Protein AF-A0A8J1JVB0-F1 (afdb_monomer_lite)

InterPro domains:
  IPR011009 Protein kinase-like domain superfamily [SSF56112] (19-75)
  IPR050629 STE20/SPS1-related Proline-Alanine-rich Kinase [PTHR48012] (33-121)

Foldseek 3Di:
DVVVVVVVVVVVVVVVVLVVVVVVVVPDPPDDDPQVVVLVCLCPPPDPVSRDDPVVSCVRCVNVVDDPPVVVVVVVVVVVVCVVCVVVVVVVVVVVVVVVVVVVVVVVVVVVVVVVVVVVVVVVVVCVVVVVVVPVVVVVVVVVVVVVVVVPDDVVVVVVVVVVVVCVVPVDPVNVVVVVVVVVVPPDD

pLDDT: mean 79.35, std 18.08, range [38.81, 98.56]

Radius of gyration: 58.76 Å; chains: 1; bounding box: 96×46×143 Å

Organism: Xenopus tropicalis (NCBI:txid8364)

Structure (mmCIF, N/CA/C/O backbone):
data_AF-A0A8J1JVB0-F1
#
_entry.id   AF-A0A8J1JVB0-F1
#
loop_
_atom_site.group_PDB
_atom_site.id
_atom_site.type_symbol
_atom_site.label_atom_id
_atom_site.label_alt_id
_atom_site.label_comp_id
_atom_site.label_asym_id
_atom_site.label_entity_id
_atom_site.label_seq_id
_atom_site.pdbx_PDB_ins_code
_atom_site.Cartn_x
_atom_site.Cartn_y
_atom_site.Cartn_z
_atom_site.occupancy
_atom_site.B_iso_or_equiv
_atom_site.auth_seq_id
_atom_site.auth_comp_id
_atom_site.auth_asym_id
_atom_site.auth_atom_id
_atom_site.pdbx_PDB_model_num
ATOM 1 N N . MET A 1 1 ? -46.582 29.399 31.571 1.00 47.25 1 MET A N 1
ATOM 2 C CA . MET A 1 1 ? -47.083 28.264 30.759 1.00 47.25 1 MET A CA 1
ATOM 3 C C . MET A 1 1 ? -46.072 27.687 29.760 1.00 47.25 1 MET A C 1
ATOM 5 O O . MET A 1 1 ? -46.219 26.527 29.420 1.00 47.25 1 MET A O 1
ATOM 9 N N . LEU A 1 2 ? -45.022 28.405 29.332 1.00 41.75 2 LEU A N 1
ATOM 10 C CA . LEU A 1 2 ? -44.060 27.892 28.333 1.00 41.75 2 LEU A CA 1
ATOM 11 C C . LEU A 1 2 ? -43.030 26.867 28.864 1.00 41.75 2 LEU A C 1
ATOM 13 O O . LEU A 1 2 ? -42.618 25.983 28.121 1.00 41.75 2 LEU A O 1
ATOM 17 N N . ILE A 1 3 ? -42.655 26.920 30.149 1.00 43.50 3 ILE A N 1
ATOM 18 C CA . ILE A 1 3 ? -41.649 26.004 30.734 1.00 43.50 3 ILE A CA 1
ATOM 19 C C . ILE A 1 3 ? -42.205 24.574 30.890 1.00 43.50 3 ILE A C 1
ATOM 21 O O . ILE A 1 3 ? -41.522 23.601 30.580 1.00 43.50 3 ILE A O 1
ATOM 25 N N . LEU A 1 4 ? -43.481 24.439 31.268 1.00 38.81 4 LEU A N 1
ATOM 26 C CA . LEU A 1 4 ? -44.167 23.142 31.373 1.00 38.81 4 LEU A CA 1
ATOM 27 C C . LEU A 1 4 ? -44.333 22.454 30.007 1.00 38.81 4 LEU A C 1
ATOM 29 O O . LEU A 1 4 ? -44.277 21.231 29.928 1.00 38.81 4 LEU A O 1
ATOM 33 N N . GLN A 1 5 ? -44.460 23.220 28.921 1.00 44.94 5 GLN A N 1
ATOM 34 C CA . GLN A 1 5 ? -44.644 22.680 27.571 1.00 44.94 5 GLN A CA 1
ATOM 35 C C . GLN A 1 5 ? -43.335 22.105 26.990 1.00 44.94 5 GLN A C 1
ATOM 37 O O . GLN A 1 5 ? -43.349 21.067 26.324 1.00 44.94 5 GLN A O 1
ATOM 42 N N . LEU A 1 6 ? -42.182 22.706 27.317 1.00 44.88 6 LEU A N 1
ATOM 43 C CA . LEU A 1 6 ? -40.863 22.157 26.971 1.00 44.88 6 LEU A CA 1
ATOM 44 C C . LEU A 1 6 ? -40.536 20.876 27.755 1.00 44.88 6 LEU A C 1
ATOM 46 O O . LEU A 1 6 ? -39.996 19.939 27.167 1.00 44.88 6 LEU A O 1
ATOM 50 N N . CYS A 1 7 ? -40.919 20.782 29.034 1.00 40.31 7 CYS A N 1
ATOM 51 C CA . CYS A 1 7 ? -40.738 19.557 29.822 1.00 40.31 7 CYS A CA 1
ATOM 52 C C . CYS A 1 7 ? -41.521 18.367 29.246 1.00 40.31 7 CYS A C 1
ATOM 54 O O . CYS A 1 7 ? -40.960 17.281 29.130 1.00 40.31 7 CYS A O 1
ATOM 56 N N . VAL A 1 8 ? -42.771 18.563 28.810 1.00 45.75 8 VAL A N 1
ATOM 57 C CA . VAL A 1 8 ? -43.587 17.486 28.208 1.00 45.75 8 VAL A CA 1
ATOM 58 C C . VAL A 1 8 ? -43.012 17.031 26.861 1.00 45.75 8 VAL A C 1
ATOM 60 O O . VAL A 1 8 ? -42.991 15.837 26.562 1.00 45.75 8 VAL A O 1
ATOM 63 N N . SER A 1 9 ? -42.455 17.960 26.080 1.00 50.12 9 SER A N 1
ATOM 64 C CA . SER A 1 9 ? -41.823 17.666 24.786 1.00 50.12 9 SER A CA 1
ATOM 65 C C . SER A 1 9 ? -40.525 16.864 24.950 1.00 50.12 9 SER A C 1
ATOM 67 O O . SER A 1 9 ? -40.282 15.894 24.232 1.00 50.12 9 SER A O 1
ATOM 69 N N . HIS A 1 10 ? -39.699 17.234 25.934 1.00 47.72 10 HIS A N 1
ATOM 70 C CA .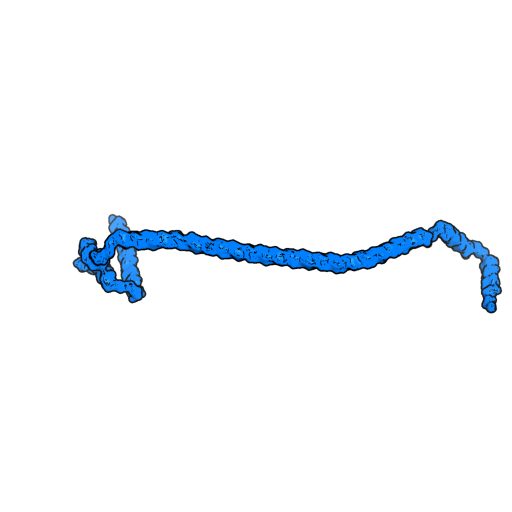 HIS A 1 10 ? -38.430 16.560 26.205 1.00 47.72 10 HIS A CA 1
ATOM 71 C C . HIS A 1 10 ? -38.637 15.190 26.878 1.00 47.72 10 HIS A C 1
ATOM 73 O O . HIS A 1 10 ? -37.946 14.234 26.521 1.00 47.72 10 HIS A O 1
ATOM 79 N N . LEU A 1 11 ? -39.635 15.055 27.769 1.00 50.50 11 LEU A N 1
ATOM 80 C CA . LEU A 1 11 ? -40.065 13.755 28.304 1.00 50.50 11 LEU A CA 1
ATOM 81 C C . LEU A 1 11 ? -40.633 12.842 27.206 1.00 50.50 11 LEU A C 1
ATOM 83 O O . LEU A 1 11 ? -40.337 11.649 27.205 1.00 50.50 11 LEU A O 1
ATOM 87 N N . GLY A 1 12 ? -41.393 13.383 26.248 1.00 51.97 12 GLY A N 1
ATOM 88 C CA . GLY A 1 12 ? -41.948 12.618 25.127 1.00 51.97 12 GLY A CA 1
ATOM 89 C C . GLY A 1 12 ? -40.876 12.040 24.196 1.00 51.97 12 GLY A C 1
ATOM 90 O O . GLY A 1 12 ? -40.941 10.870 23.825 1.00 51.97 12 GLY A O 1
ATOM 91 N N . ILE A 1 13 ? -39.831 12.810 23.874 1.00 53.31 13 ILE A N 1
ATOM 92 C CA . ILE A 1 13 ? -38.711 12.342 23.033 1.00 53.31 13 ILE A CA 1
ATOM 93 C C . ILE A 1 13 ? -37.856 11.294 23.766 1.00 53.31 13 ILE A C 1
ATOM 95 O O . ILE A 1 13 ? -37.411 10.319 23.153 1.00 53.31 13 ILE A O 1
ATOM 99 N N . LEU A 1 14 ? -37.648 11.457 25.078 1.00 51.88 14 LEU A N 1
ATOM 100 C CA . LEU A 1 14 ? -36.989 10.456 25.927 1.00 51.88 14 LEU A CA 1
ATOM 101 C C . LEU A 1 14 ? -37.806 9.158 26.011 1.00 51.88 14 LEU A C 1
ATOM 103 O O . LEU A 1 14 ? -37.234 8.076 25.886 1.00 51.88 14 LEU A O 1
ATOM 107 N N . ALA A 1 15 ? -39.133 9.253 26.129 1.00 53.94 15 ALA A N 1
ATOM 108 C CA . ALA A 1 15 ? -40.025 8.097 26.137 1.00 53.94 15 ALA A CA 1
ATOM 109 C C . ALA A 1 15 ? -40.019 7.350 24.792 1.00 53.94 15 ALA A C 1
ATOM 111 O O . ALA A 1 15 ? -39.915 6.126 24.772 1.00 53.94 15 ALA A O 1
ATOM 112 N N . ILE A 1 16 ? -40.037 8.062 23.659 1.00 52.00 16 ILE A N 1
ATOM 113 C CA . ILE A 1 16 ? -39.975 7.446 22.321 1.00 52.00 16 ILE A CA 1
ATOM 114 C C . ILE A 1 16 ? -38.614 6.772 22.084 1.00 52.00 16 ILE A C 1
ATOM 116 O O . ILE A 1 16 ? -38.568 5.657 21.565 1.00 52.00 16 ILE A O 1
ATOM 120 N N . LYS A 1 17 ? -37.501 7.386 22.516 1.00 53.41 17 LYS A N 1
ATOM 121 C CA . LYS A 1 17 ? -36.171 6.747 22.475 1.00 53.41 17 LYS A CA 1
ATOM 122 C C . LYS A 1 17 ? -36.093 5.509 23.371 1.00 53.41 17 LYS A C 1
ATOM 124 O O . LYS A 1 17 ? -35.505 4.518 22.950 1.00 53.41 17 LYS A O 1
ATOM 129 N N . ALA A 1 18 ? -36.708 5.532 24.554 1.00 55.50 18 ALA A N 1
ATOM 130 C CA . ALA A 1 18 ? -36.761 4.381 25.457 1.00 55.50 18 ALA A CA 1
ATOM 131 C C . ALA A 1 18 ? -37.605 3.225 24.886 1.00 55.50 18 ALA A C 1
ATOM 133 O O . ALA A 1 18 ? -37.193 2.071 24.965 1.00 55.50 18 ALA A O 1
ATOM 134 N N . ILE A 1 19 ? -38.736 3.523 24.237 1.00 56.12 19 ILE A N 1
ATOM 135 C CA . ILE A 1 19 ? -39.587 2.520 23.572 1.00 56.12 19 ILE A CA 1
ATOM 136 C C . ILE A 1 19 ? -38.859 1.888 22.376 1.00 56.12 19 ILE A C 1
ATOM 138 O O . ILE A 1 19 ? -38.912 0.672 22.195 1.00 56.12 19 ILE A O 1
ATOM 142 N N . ASN A 1 20 ? -38.138 2.689 21.585 1.00 53.31 20 ASN A N 1
ATOM 143 C CA . ASN A 1 20 ? -37.371 2.198 20.436 1.00 53.31 20 ASN A CA 1
ATOM 144 C C . ASN A 1 20 ? -36.145 1.374 20.883 1.00 53.31 20 ASN A C 1
ATOM 146 O O . ASN A 1 20 ? -35.846 0.334 20.301 1.00 53.31 20 ASN A O 1
ATOM 150 N N . LEU A 1 21 ? -35.489 1.775 21.979 1.00 59.09 21 LEU A N 1
ATOM 151 C CA . LEU A 1 21 ? -34.407 1.018 22.613 1.00 59.09 21 LEU A CA 1
ATOM 152 C C . LEU A 1 21 ? -34.904 -0.307 23.209 1.00 59.09 21 LEU A C 1
ATOM 154 O O . LEU A 1 21 ? -34.226 -1.317 23.068 1.00 59.09 21 LEU A O 1
ATOM 158 N N . PHE A 1 22 ? -36.095 -0.333 23.815 1.00 59.44 22 PHE A N 1
ATOM 159 C CA . PHE A 1 22 ? -36.735 -1.559 24.302 1.00 59.44 22 PHE A CA 1
ATOM 160 C C . PHE A 1 22 ? -37.072 -2.526 23.159 1.00 59.44 22 PHE A C 1
ATOM 162 O O . PHE A 1 22 ? -36.827 -3.725 23.274 1.00 59.44 22 PHE A O 1
ATOM 169 N N . PHE A 1 23 ? -37.571 -2.014 22.028 1.00 55.22 23 PHE A N 1
ATOM 170 C CA . PHE A 1 23 ? -37.815 -2.823 20.830 1.00 55.22 23 PHE A CA 1
ATOM 171 C C . PHE A 1 23 ? -36.511 -3.362 20.222 1.00 55.22 23 PHE A C 1
ATOM 173 O O . PHE A 1 23 ? -36.422 -4.552 19.937 1.00 55.22 23 PHE A O 1
ATOM 180 N N . LEU A 1 24 ? -35.461 -2.542 20.117 1.00 56.66 24 LEU A N 1
ATOM 181 C CA . LEU A 1 24 ? -34.121 -2.976 19.690 1.00 56.66 24 LEU A CA 1
ATOM 182 C C . LEU A 1 24 ? -33.506 -4.008 20.648 1.00 56.66 24 LEU A C 1
ATOM 184 O O . LEU A 1 24 ? -32.920 -4.996 20.206 1.00 56.66 24 LEU A O 1
ATOM 188 N N . LEU A 1 25 ? -33.703 -3.833 21.956 1.00 58.22 25 LEU A N 1
ATOM 189 C CA . LEU A 1 25 ? -33.354 -4.813 22.980 1.00 58.22 25 LEU A CA 1
ATOM 190 C C . LEU A 1 25 ? -34.243 -6.063 22.914 1.00 58.22 25 LEU A C 1
ATOM 192 O O . LEU A 1 25 ? -33.862 -7.070 23.482 1.00 58.22 25 LEU A O 1
ATOM 196 N N . LYS A 1 26 ? -35.374 -6.114 22.222 1.00 58.22 26 LYS A N 1
ATOM 197 C CA . LYS A 1 26 ? -36.079 -7.391 21.996 1.00 58.22 26 LYS A CA 1
ATOM 198 C C . LYS A 1 26 ? -35.600 -8.116 20.736 1.00 58.22 26 LYS A C 1
ATOM 200 O O . LYS A 1 26 ? -35.675 -9.338 20.674 1.00 58.22 26 LYS A O 1
ATOM 205 N N . SER A 1 27 ? -35.024 -7.385 19.784 1.00 55.91 27 SER A N 1
ATOM 206 C CA . SER A 1 27 ? -34.653 -7.889 18.453 1.00 55.91 27 SER A CA 1
ATOM 207 C C . SER A 1 27 ? -33.270 -8.549 18.337 1.00 55.91 27 SER A C 1
ATOM 209 O O . SER A 1 27 ? -32.953 -9.064 17.271 1.00 55.91 27 SER A O 1
ATOM 211 N N . PHE A 1 28 ? -32.438 -8.557 19.388 1.00 51.22 28 PHE A N 1
ATOM 212 C CA . PHE A 1 28 ? -31.144 -9.269 19.411 1.00 51.22 28 PHE A CA 1
ATOM 213 C C . PHE A 1 28 ? -31.229 -10.526 20.301 1.00 51.22 28 PHE A C 1
ATOM 215 O O . PHE A 1 28 ? -31.051 -10.390 21.516 1.00 51.22 28 PHE A O 1
ATOM 222 N N . PRO A 1 29 ? -31.501 -11.730 19.757 1.00 53.22 29 PRO A N 1
ATOM 223 C CA . PRO A 1 29 ? -31.853 -12.897 20.565 1.00 53.22 29 PRO A CA 1
ATOM 224 C C . PRO A 1 29 ? -30.677 -13.838 20.860 1.00 53.22 29 PRO A C 1
ATOM 226 O O . PRO A 1 29 ? -30.856 -14.832 21.555 1.00 53.22 29 PRO A O 1
ATOM 229 N N . PHE A 1 30 ? -29.468 -13.561 20.374 1.00 48.44 30 PHE A N 1
ATOM 230 C CA . PHE A 1 30 ? -28.322 -14.424 20.645 1.00 48.44 30 PHE A CA 1
ATOM 231 C C . PHE A 1 30 ? -27.538 -13.853 21.836 1.00 48.44 30 PHE A C 1
ATOM 233 O O . PHE A 1 30 ? -27.027 -12.744 21.733 1.00 48.44 30 PHE A O 1
ATOM 240 N N . SER A 1 31 ? -27.506 -14.598 22.950 1.00 57.06 31 SER A N 1
ATOM 241 C CA . SER A 1 31 ? -26.679 -14.416 24.166 1.00 57.06 31 SER A CA 1
ATOM 242 C C . SER A 1 31 ? -27.016 -13.299 25.175 1.00 57.06 31 SER A C 1
ATOM 244 O O . SER A 1 31 ? -26.143 -12.526 25.568 1.00 57.06 31 SER A O 1
ATOM 246 N N . ARG A 1 32 ? -28.242 -13.258 25.721 1.00 64.94 32 ARG A N 1
ATOM 247 C CA . ARG A 1 32 ? -28.511 -12.507 26.970 1.00 64.94 32 ARG A CA 1
ATOM 248 C C . ARG A 1 32 ? -28.885 -13.417 28.128 1.00 64.94 32 ARG A C 1
ATOM 250 O O . ARG A 1 32 ? -29.638 -14.366 27.943 1.00 64.94 32 ARG A O 1
ATOM 257 N N . SER A 1 33 ? -28.338 -13.127 29.312 1.00 80.94 33 SER A N 1
ATOM 258 C CA . SER A 1 33 ? -28.668 -13.872 30.525 1.00 80.94 33 SER A CA 1
ATOM 259 C C . SER A 1 33 ? -30.111 -13.589 30.939 1.00 80.94 33 SER A C 1
ATOM 261 O O . SER A 1 33 ? -30.596 -12.460 30.825 1.00 80.94 33 SER A O 1
ATOM 263 N N . GLN A 1 34 ? -30.790 -14.610 31.459 1.00 84.56 34 GLN A N 1
ATOM 264 C CA . GLN A 1 34 ? -32.164 -14.476 31.945 1.00 84.56 34 GLN A CA 1
ATOM 265 C C . GLN A 1 34 ? -32.273 -13.426 33.069 1.00 84.56 34 GLN A C 1
ATOM 267 O O . GLN A 1 34 ? -33.250 -12.686 33.125 1.00 84.56 34 GLN A O 1
ATOM 272 N N . THR A 1 35 ? -31.233 -13.302 33.902 1.00 89.31 35 THR A N 1
ATOM 273 C CA . THR A 1 35 ? -31.129 -12.301 34.978 1.00 89.31 35 THR A CA 1
ATOM 274 C C . THR A 1 35 ? -31.040 -10.868 34.457 1.00 89.31 35 THR A C 1
ATOM 276 O O . THR A 1 35 ? -31.585 -9.951 35.063 1.00 89.31 35 THR A O 1
ATOM 279 N N . PHE A 1 36 ? -30.385 -10.641 33.318 1.00 89.31 36 PHE A N 1
ATOM 280 C CA . PHE A 1 36 ? -30.333 -9.313 32.713 1.00 89.31 36 PHE A CA 1
ATOM 281 C C . PHE A 1 36 ? -31.681 -8.918 32.107 1.00 89.31 36 PHE A C 1
ATOM 283 O O . PHE A 1 36 ? -32.094 -7.765 32.201 1.00 89.31 36 PHE A O 1
ATOM 290 N N . VAL A 1 37 ? -32.388 -9.876 31.503 1.00 88.44 37 VAL A N 1
ATOM 291 C CA . VAL A 1 37 ? -33.724 -9.629 30.949 1.00 88.44 37 VAL A CA 1
ATOM 292 C C . VAL A 1 37 ? -34.714 -9.291 32.062 1.00 88.44 37 VAL A C 1
ATOM 294 O O . VAL A 1 37 ? -35.401 -8.281 31.939 1.00 88.44 37 VAL A O 1
ATOM 297 N N . SER A 1 38 ? -34.725 -10.044 33.169 1.00 90.62 38 SER A N 1
ATOM 298 C CA . SER A 1 38 ? -35.606 -9.739 34.307 1.00 90.62 38 SER A CA 1
ATOM 299 C C . SER A 1 38 ? -35.302 -8.369 34.920 1.00 90.62 38 SER A C 1
ATOM 301 O O . SER A 1 38 ? -36.218 -7.620 35.242 1.00 90.62 38 SER A O 1
ATOM 303 N N . PHE A 1 39 ? -34.021 -7.988 34.990 1.00 92.00 39 PHE A N 1
ATOM 304 C CA . PHE A 1 39 ? -33.622 -6.654 35.438 1.00 92.00 39 PHE A CA 1
ATOM 305 C C . PHE A 1 39 ? -34.193 -5.550 34.537 1.00 92.00 39 PHE A C 1
ATOM 307 O O . PHE A 1 39 ? -34.724 -4.553 35.029 1.00 92.00 39 PHE A O 1
ATOM 314 N N . LEU A 1 40 ? -34.111 -5.729 33.213 1.00 89.69 40 LEU A N 1
ATOM 315 C CA . LEU A 1 40 ? -34.660 -4.775 32.250 1.00 89.69 40 LEU A CA 1
ATOM 316 C C . LEU A 1 40 ? -36.188 -4.696 32.317 1.00 89.69 40 LEU A C 1
ATOM 318 O O . LEU A 1 40 ? -36.727 -3.605 32.153 1.00 89.69 40 LEU A O 1
ATOM 322 N N . GLU A 1 41 ? -36.880 -5.810 32.558 1.00 89.19 41 GLU A N 1
ATOM 323 C CA . GLU A 1 41 ? -38.336 -5.831 32.744 1.00 89.19 41 GLU A CA 1
ATOM 324 C C . GLU A 1 41 ? -38.749 -5.020 33.979 1.00 89.19 41 GLU A C 1
ATOM 326 O O . GLU A 1 41 ? -39.628 -4.167 33.866 1.00 89.19 41 GLU A O 1
ATOM 331 N N . SER A 1 42 ? -38.041 -5.171 35.104 1.00 88.94 42 SER A N 1
ATOM 332 C CA . SER A 1 42 ? -38.269 -4.356 36.307 1.00 88.94 42 SER A CA 1
ATOM 333 C C . SER A 1 42 ? -37.950 -2.869 36.094 1.00 88.94 42 SER A C 1
ATOM 335 O O . SER A 1 42 ? -38.673 -2.001 36.588 1.00 88.94 42 SER A O 1
ATOM 337 N N . CYS A 1 43 ? -36.894 -2.548 35.333 1.00 88.06 43 CYS A N 1
ATOM 338 C CA . CYS A 1 43 ? -36.517 -1.165 35.006 1.00 88.06 43 CYS A CA 1
ATOM 339 C C . CYS A 1 43 ? -37.513 -0.475 34.062 1.00 88.06 43 CYS A C 1
ATOM 341 O O . CYS A 1 43 ? -37.749 0.730 34.169 1.00 88.06 43 CYS A O 1
ATOM 343 N N . LEU A 1 44 ? -38.041 -1.218 33.086 1.00 88.62 44 LEU A N 1
ATOM 344 C CA . LEU A 1 44 ? -38.813 -0.692 31.956 1.00 88.62 44 LEU A CA 1
ATOM 345 C C . LEU A 1 44 ? -40.314 -1.001 32.064 1.00 88.62 44 LEU A C 1
ATOM 347 O O . LEU A 1 44 ? -41.034 -0.889 31.068 1.00 88.62 44 LEU A O 1
ATOM 351 N N . GLU A 1 45 ? -40.795 -1.337 33.266 1.00 88.50 45 GLU A N 1
ATOM 352 C CA . GLU A 1 45 ? -42.220 -1.504 33.554 1.00 88.50 45 GLU A CA 1
ATOM 353 C C . GLU A 1 45 ? -42.985 -0.216 33.209 1.00 88.50 45 GLU A C 1
ATOM 355 O O . GLU A 1 45 ? -42.577 0.909 33.540 1.00 88.50 45 GLU A O 1
ATOM 360 N N . LYS A 1 46 ? -44.079 -0.380 32.462 1.00 84.50 46 LYS A N 1
ATOM 361 C CA . LYS A 1 46 ? -44.832 0.737 31.877 1.00 84.50 46 LYS A CA 1
ATOM 362 C C . LYS A 1 46 ? -45.716 1.414 32.909 1.00 84.50 46 LYS A C 1
ATOM 364 O O . LYS A 1 46 ? -45.886 2.629 32.842 1.00 84.50 46 LYS A O 1
ATOM 369 N N . ASP A 1 47 ? -46.261 0.629 33.830 1.00 85.19 47 ASP A N 1
ATOM 370 C CA . ASP A 1 47 ? -47.071 1.121 34.935 1.00 85.19 47 ASP A CA 1
ATOM 371 C C . ASP A 1 47 ? -46.162 1.734 36.021 1.00 85.19 47 ASP A C 1
ATOM 373 O O . ASP A 1 47 ? -45.361 1.011 36.622 1.00 85.19 47 ASP A O 1
ATOM 377 N N . PRO A 1 48 ? -46.255 3.051 36.297 1.00 83.25 48 PRO A N 1
ATOM 378 C CA . PRO A 1 48 ? -45.424 3.714 37.300 1.00 83.25 48 PRO A CA 1
ATOM 379 C C . PRO A 1 48 ? -45.572 3.130 38.704 1.00 83.25 48 PRO A C 1
ATOM 381 O O . PRO A 1 48 ? -44.611 3.156 39.464 1.00 83.25 48 PRO A O 1
ATOM 384 N N . SER A 1 49 ? -46.749 2.600 39.048 1.00 89.31 49 SER A N 1
ATOM 385 C CA . SER A 1 49 ? -47.009 2.013 40.366 1.00 89.31 49 SER A CA 1
ATOM 386 C C . SER A 1 49 ? -46.405 0.619 40.527 1.00 89.31 49 SER A C 1
ATOM 388 O O . SER A 1 49 ? -46.279 0.138 41.649 1.00 89.31 49 SER A O 1
ATOM 390 N N . ARG A 1 50 ? -46.040 -0.039 39.420 1.00 86.31 50 ARG A N 1
ATOM 391 C CA . ARG A 1 50 ? -45.432 -1.381 39.403 1.00 86.31 50 ARG A CA 1
ATOM 392 C C . ARG A 1 50 ? -43.940 -1.350 39.070 1.00 86.31 50 ARG A C 1
ATOM 394 O O . ARG A 1 50 ? -43.267 -2.371 39.183 1.00 86.31 50 ARG A O 1
ATOM 401 N N . ARG A 1 51 ? -43.423 -0.192 38.652 1.00 91.12 51 ARG A N 1
ATOM 402 C CA . ARG A 1 51 ? -42.007 0.017 38.361 1.00 91.12 51 ARG A CA 1
ATOM 403 C C . ARG A 1 51 ? -41.198 0.042 39.651 1.00 91.12 51 ARG A C 1
ATOM 405 O O . ARG A 1 51 ? -41.553 0.737 40.596 1.00 91.12 51 ARG A O 1
ATOM 412 N N . TRP A 1 52 ? -40.079 -0.669 39.642 1.00 93.00 52 TRP A N 1
ATOM 413 C CA . TRP A 1 52 ? -39.171 -0.708 40.781 1.00 93.00 52 TRP A CA 1
ATOM 414 C C . TRP A 1 52 ? -38.460 0.635 40.987 1.00 93.00 52 TRP A C 1
ATOM 416 O O . TRP A 1 52 ? -38.097 1.330 40.032 1.00 93.00 52 TRP A O 1
ATOM 426 N N . SER A 1 53 ? -38.235 0.979 42.251 1.00 93.38 53 SER A N 1
ATOM 427 C CA . SER A 1 53 ? -37.405 2.104 42.677 1.00 93.38 53 SER A CA 1
ATOM 428 C C . SER A 1 53 ? -35.909 1.816 42.492 1.00 93.38 53 SER A C 1
ATOM 430 O O . SER A 1 53 ? -35.491 0.675 42.303 1.00 93.38 53 SER A O 1
ATOM 432 N N . ALA A 1 54 ? -35.072 2.857 42.563 1.00 91.88 54 ALA A N 1
ATOM 433 C CA . ALA A 1 54 ? -33.620 2.699 42.458 1.00 91.88 54 ALA A CA 1
ATOM 434 C C . ALA A 1 54 ? -33.054 1.774 43.554 1.00 91.88 54 ALA A C 1
ATOM 436 O O . ALA A 1 54 ? -32.206 0.937 43.258 1.00 91.88 54 ALA A O 1
ATOM 437 N N . GLU A 1 55 ? -33.567 1.879 44.782 1.00 93.62 55 GLU A N 1
ATOM 438 C CA . GLU A 1 55 ? -33.159 1.038 45.913 1.00 93.62 55 GLU A CA 1
ATOM 439 C C . GLU A 1 55 ? -33.500 -0.442 45.675 1.00 93.62 55 GLU A C 1
ATOM 441 O O . GLU A 1 55 ? -32.671 -1.318 45.910 1.00 93.62 55 GLU A O 1
ATOM 446 N N . GLU A 1 56 ? -34.696 -0.726 45.147 1.00 93.06 56 GLU A N 1
ATOM 447 C CA . GLU A 1 56 ? -35.128 -2.088 44.801 1.00 93.06 56 GLU A CA 1
ATOM 448 C C . GLU A 1 56 ? -34.325 -2.650 43.619 1.00 93.06 56 GLU A C 1
ATOM 450 O O . GLU A 1 56 ? -33.928 -3.815 43.624 1.00 93.06 56 GLU A O 1
ATOM 455 N N . LEU A 1 57 ? -34.018 -1.825 42.613 1.00 93.19 57 LEU A N 1
ATOM 456 C CA . LEU A 1 57 ? -33.211 -2.231 41.459 1.00 93.19 57 LEU A CA 1
ATOM 457 C C . LEU A 1 57 ? -31.773 -2.594 41.843 1.00 93.19 57 LEU A C 1
ATOM 459 O O . LEU A 1 57 ? -31.207 -3.517 41.256 1.00 93.19 57 LEU A O 1
ATOM 463 N N . LEU A 1 58 ? -31.189 -1.916 42.834 1.00 91.56 58 LEU A N 1
ATOM 464 C CA . LEU A 1 58 ? -29.861 -2.256 43.357 1.00 91.56 58 LEU A CA 1
ATOM 465 C C . LEU A 1 58 ? -29.831 -3.632 44.039 1.00 91.56 58 LEU A C 1
ATOM 467 O O . LEU A 1 58 ? -28.784 -4.274 44.057 1.00 91.56 58 LEU A O 1
ATOM 471 N N . GLN A 1 59 ? -30.970 -4.101 44.556 1.00 94.00 59 GLN A N 1
ATOM 472 C CA . GLN A 1 59 ? -31.102 -5.422 45.180 1.00 94.00 59 GLN A CA 1
ATOM 473 C C . GLN A 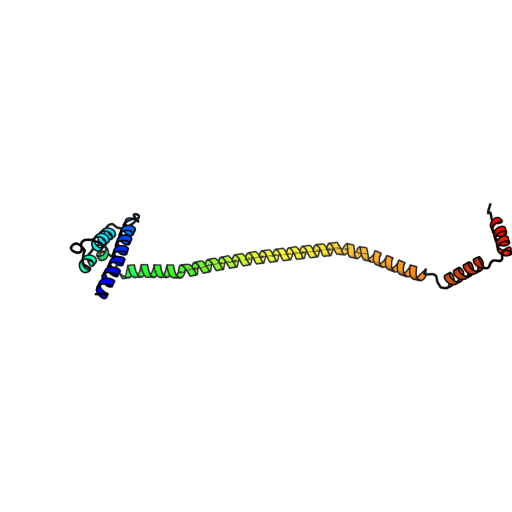1 59 ? -31.371 -6.545 44.170 1.00 94.00 59 GLN A C 1
ATOM 475 O O . GLN A 1 59 ? -31.326 -7.722 44.527 1.00 94.00 59 GLN A O 1
ATOM 480 N N . HIS A 1 60 ? -31.651 -6.218 42.907 1.00 94.38 60 HIS A N 1
ATOM 481 C CA . HIS A 1 60 ? -31.936 -7.225 41.893 1.00 94.38 60 HIS A CA 1
ATOM 482 C C . HIS A 1 60 ? -30.706 -8.137 41.656 1.00 94.38 60 HIS A C 1
ATOM 484 O O . HIS A 1 60 ? -29.592 -7.616 41.546 1.00 94.38 60 HIS A O 1
ATOM 490 N N . PRO A 1 61 ? -30.871 -9.468 41.475 1.00 93.00 61 PRO A N 1
ATOM 491 C CA . PRO A 1 61 ? -29.759 -10.420 41.318 1.00 93.00 61 PRO A CA 1
ATOM 492 C C . PRO A 1 61 ? -28.718 -10.024 40.262 1.00 93.00 61 PRO A C 1
ATOM 494 O O . PRO A 1 61 ? -27.524 -10.188 40.468 1.00 93.00 61 PRO A O 1
ATOM 497 N N . PHE A 1 62 ? -29.157 -9.414 39.156 1.00 91.94 62 PHE A N 1
ATOM 498 C CA . PHE A 1 62 ? -28.262 -8.884 38.116 1.00 91.94 62 PHE A CA 1
ATOM 499 C C . PHE A 1 62 ? -27.216 -7.876 38.626 1.00 91.94 62 PHE A C 1
ATOM 501 O O . PHE A 1 62 ? -26.116 -7.842 38.086 1.00 91.94 62 PHE A O 1
ATOM 508 N N . ILE A 1 63 ? -27.555 -7.052 39.624 1.00 90.06 63 ILE A N 1
ATOM 509 C CA . ILE A 1 63 ? -26.640 -6.069 40.224 1.00 90.06 63 ILE A CA 1
ATOM 510 C C . ILE A 1 63 ? -25.989 -6.630 41.491 1.00 90.06 63 ILE A C 1
ATOM 512 O O . ILE A 1 63 ? -24.792 -6.438 41.699 1.00 90.06 63 ILE A O 1
ATOM 516 N N . ALA A 1 64 ? -26.753 -7.348 42.314 1.00 89.31 64 ALA A N 1
ATOM 517 C CA . ALA A 1 64 ? -26.273 -7.894 43.579 1.00 89.31 64 ALA A CA 1
ATOM 518 C C . ALA A 1 64 ? -25.199 -8.984 43.399 1.00 89.31 64 ALA A C 1
ATOM 520 O O . ALA A 1 64 ? -24.271 -9.069 44.200 1.00 89.31 64 ALA A O 1
ATOM 521 N N . GLU A 1 65 ? -25.288 -9.785 42.335 1.00 89.31 65 GLU A N 1
ATOM 522 C CA . GLU A 1 65 ? -24.341 -10.870 42.037 1.00 89.31 65 GLU A CA 1
ATOM 523 C C . GLU A 1 65 ? -23.207 -10.432 41.097 1.00 89.31 65 GLU A C 1
ATOM 525 O O . GLU A 1 65 ? -22.527 -11.264 40.490 1.00 89.31 65 GLU A O 1
ATOM 530 N N . LEU A 1 66 ? -22.986 -9.121 40.945 1.00 87.31 66 LEU A N 1
ATOM 531 C CA . LEU A 1 66 ? -21.890 -8.638 40.117 1.00 87.31 66 LEU A CA 1
ATOM 532 C C . LEU A 1 66 ? -20.535 -9.038 40.714 1.00 87.31 66 LEU A C 1
ATOM 534 O O . LEU A 1 66 ? -20.329 -8.968 41.931 1.00 87.31 66 LEU A O 1
ATOM 538 N N . PRO A 1 67 ? -19.561 -9.397 39.859 1.00 86.88 67 PRO A N 1
ATOM 539 C CA . PRO A 1 67 ? -18.202 -9.586 40.320 1.00 86.88 67 PRO A CA 1
ATOM 540 C C . PRO A 1 67 ? -17.670 -8.288 40.950 1.00 86.88 67 PRO A C 1
ATOM 542 O O . PRO A 1 67 ? -18.135 -7.190 40.627 1.00 86.88 67 PRO A O 1
ATOM 545 N N . PRO A 1 68 ? -16.662 -8.383 41.836 1.00 92.06 68 PRO A N 1
ATOM 546 C CA . PRO A 1 68 ? -16.135 -7.226 42.545 1.00 92.06 68 PRO A CA 1
ATOM 547 C C . PRO A 1 68 ? -15.776 -6.085 41.589 1.00 92.06 68 PRO A C 1
ATOM 549 O O . PRO A 1 68 ? -15.105 -6.306 40.579 1.00 92.06 68 PRO A O 1
ATOM 552 N N . THR A 1 69 ? -16.138 -4.850 41.945 1.00 90.56 69 THR A N 1
ATOM 553 C CA . THR A 1 69 ? -15.959 -3.655 41.098 1.00 90.56 69 THR A CA 1
ATOM 554 C C . THR A 1 69 ? -14.533 -3.508 40.564 1.00 90.56 69 THR A C 1
ATOM 556 O O . THR A 1 69 ? -14.328 -3.075 39.434 1.00 90.56 69 THR A O 1
ATOM 559 N N . LYS A 1 70 ? -13.533 -3.909 41.360 1.00 92.62 70 LYS A N 1
ATOM 560 C CA . LYS A 1 70 ? -12.116 -3.916 40.971 1.00 92.62 70 LYS A CA 1
ATOM 561 C C . LYS A 1 70 ? -11.827 -4.791 39.743 1.00 92.62 70 LYS A C 1
ATOM 563 O O . LYS A 1 70 ? -11.027 -4.389 38.908 1.00 92.62 70 LYS A O 1
ATOM 568 N N . THR A 1 71 ? -12.483 -5.946 39.624 1.00 93.00 71 THR A N 1
ATOM 569 C CA . THR A 1 71 ? -12.298 -6.897 38.520 1.00 93.00 71 THR A CA 1
ATOM 570 C C . THR A 1 71 ? -12.898 -6.332 37.242 1.00 93.00 71 THR A C 1
ATOM 572 O O . THR A 1 71 ? -12.193 -6.192 36.249 1.00 93.00 71 THR A O 1
ATOM 575 N N . ILE A 1 72 ? -14.157 -5.887 37.307 1.00 90.25 72 ILE A N 1
ATOM 576 C CA . ILE A 1 72 ? -14.851 -5.265 36.170 1.00 90.25 72 ILE A CA 1
ATOM 577 C C . ILE A 1 72 ? -14.070 -4.040 35.683 1.00 90.25 72 ILE A C 1
ATOM 579 O O . ILE A 1 72 ? -13.853 -3.855 34.488 1.00 90.25 72 ILE A O 1
ATOM 583 N N . ARG A 1 73 ? -13.599 -3.203 36.614 1.00 93.62 73 ARG A N 1
ATOM 584 C CA . ARG A 1 73 ? -12.807 -2.020 36.280 1.00 93.62 73 ARG A CA 1
ATOM 585 C C . ARG A 1 73 ? -11.486 -2.387 35.597 1.00 93.62 73 ARG A C 1
ATOM 587 O O . ARG A 1 73 ? -11.136 -1.736 34.618 1.00 93.62 73 ARG A O 1
ATOM 594 N N . ALA A 1 74 ? -10.781 -3.413 36.074 1.00 93.69 74 ALA A N 1
ATOM 595 C CA . ALA A 1 74 ? -9.545 -3.881 35.450 1.00 93.69 74 ALA A CA 1
ATOM 596 C C . ALA A 1 74 ? -9.783 -4.409 34.024 1.00 93.69 74 ALA A C 1
ATOM 598 O O . ALA A 1 74 ? -9.049 -4.034 33.112 1.00 93.69 74 ALA A O 1
ATOM 599 N N . GLU A 1 75 ? -10.839 -5.198 33.810 1.00 93.81 75 GLU A N 1
ATOM 600 C CA . GLU A 1 75 ? -11.221 -5.705 32.483 1.00 93.81 75 GLU A CA 1
ATOM 601 C C . GLU A 1 75 ? -11.582 -4.569 31.514 1.00 93.81 75 GLU A C 1
ATOM 603 O O . GLU A 1 75 ? -11.139 -4.553 30.362 1.00 93.81 75 GLU A O 1
ATOM 608 N N . ILE A 1 76 ? -12.341 -3.572 31.984 1.00 94.00 76 ILE A N 1
ATOM 609 C CA . ILE A 1 76 ? -12.670 -2.380 31.192 1.00 94.00 76 ILE A CA 1
ATOM 610 C C . ILE A 1 76 ? -11.396 -1.599 30.852 1.00 94.00 76 ILE A C 1
ATOM 612 O O . ILE A 1 76 ? -11.203 -1.215 29.699 1.00 94.00 76 ILE A O 1
ATOM 616 N N . GLU A 1 77 ? -10.508 -1.368 31.822 1.00 95.38 77 GLU A N 1
ATOM 617 C CA . GLU A 1 77 ? -9.241 -0.663 31.600 1.00 95.38 77 GLU A CA 1
ATOM 618 C C . GLU A 1 77 ? -8.343 -1.404 30.594 1.00 95.38 77 GLU A C 1
ATOM 620 O O . GLU A 1 77 ? -7.751 -0.771 29.714 1.00 95.38 77 GLU A O 1
ATOM 625 N N . GLU A 1 78 ? -8.272 -2.735 30.664 1.00 94.25 78 GLU A N 1
ATOM 626 C CA . GLU A 1 78 ? -7.559 -3.563 29.689 1.00 94.25 78 GLU A CA 1
ATOM 627 C C . GLU A 1 78 ? -8.165 -3.432 28.287 1.00 94.25 78 GLU A C 1
ATOM 629 O O . GLU A 1 78 ? -7.441 -3.180 27.315 1.00 94.25 78 GLU A O 1
ATOM 634 N N . HIS A 1 79 ? -9.491 -3.529 28.172 1.00 92.50 79 HIS A N 1
ATOM 635 C CA . HIS A 1 79 ? -10.182 -3.377 26.896 1.00 92.50 79 HIS A CA 1
ATOM 636 C C . HIS A 1 79 ? -9.940 -1.991 26.286 1.00 92.50 79 HIS A C 1
ATOM 638 O O . HIS A 1 79 ? -9.592 -1.875 25.108 1.00 92.50 79 HIS A O 1
ATOM 644 N N . LEU A 1 80 ? -10.046 -0.930 27.090 1.00 92.00 80 LEU A N 1
ATOM 645 C CA . LEU A 1 80 ? -9.784 0.440 26.652 1.00 92.00 80 LEU A CA 1
ATOM 646 C C . LEU A 1 80 ? -8.336 0.610 26.173 1.00 92.00 80 LEU A C 1
ATOM 648 O O . LEU A 1 80 ? -8.106 1.191 25.108 1.00 92.00 80 LEU A O 1
ATOM 652 N N . ARG A 1 81 ? -7.356 0.040 26.889 1.00 89.81 81 ARG A N 1
ATOM 653 C CA . ARG A 1 81 ? -5.949 0.017 26.450 1.00 89.81 81 ARG A CA 1
ATOM 654 C C . ARG A 1 81 ? -5.779 -0.728 25.128 1.00 89.81 81 ARG A C 1
ATOM 656 O O . ARG A 1 81 ? -5.038 -0.264 24.255 1.00 89.81 81 ARG A O 1
ATOM 663 N N . ALA A 1 82 ? -6.437 -1.871 24.952 1.00 87.50 82 ALA A N 1
ATOM 664 C CA . ALA A 1 82 ? -6.380 -2.639 23.713 1.00 87.50 82 ALA A CA 1
ATOM 665 C C . ALA A 1 82 ? -6.968 -1.855 22.529 1.00 87.50 82 ALA A C 1
ATOM 667 O O . ALA A 1 82 ? -6.354 -1.816 21.458 1.00 87.50 82 ALA A O 1
ATOM 668 N N . VAL A 1 83 ? -8.105 -1.181 22.727 1.00 87.19 83 VAL A N 1
ATOM 669 C CA . VAL A 1 83 ? -8.773 -0.362 21.703 1.00 87.19 83 VAL A CA 1
ATOM 670 C C . VAL A 1 83 ? -7.920 0.842 21.305 1.00 87.19 83 VAL A C 1
ATOM 672 O O . VAL A 1 83 ? -7.721 1.062 20.110 1.00 87.19 83 VAL A O 1
ATOM 675 N N . GLN A 1 84 ? -7.339 1.567 22.265 1.00 84.44 84 GLN A N 1
ATOM 676 C CA . GLN A 1 84 ? -6.473 2.721 21.980 1.00 84.44 84 GLN A CA 1
ATOM 677 C C . GLN A 1 84 ? -5.216 2.340 21.185 1.00 84.44 84 GLN A C 1
ATOM 679 O O . GLN A 1 84 ? -4.790 3.066 20.289 1.00 84.44 84 GLN A O 1
ATOM 684 N N . ASN A 1 85 ? -4.633 1.171 21.461 1.00 81.62 85 ASN A N 1
ATOM 685 C CA . ASN A 1 85 ? -3.412 0.718 20.789 1.00 81.62 85 ASN A CA 1
ATOM 686 C C . ASN A 1 85 ? -3.662 0.017 19.442 1.00 81.62 85 ASN A C 1
ATOM 688 O O . ASN A 1 85 ? -2.724 -0.197 18.667 1.00 81.62 85 ASN A O 1
ATOM 692 N N . ARG A 1 86 ? -4.909 -0.361 19.142 1.00 78.00 86 ARG A N 1
ATOM 693 C CA . ARG A 1 86 ? -5.298 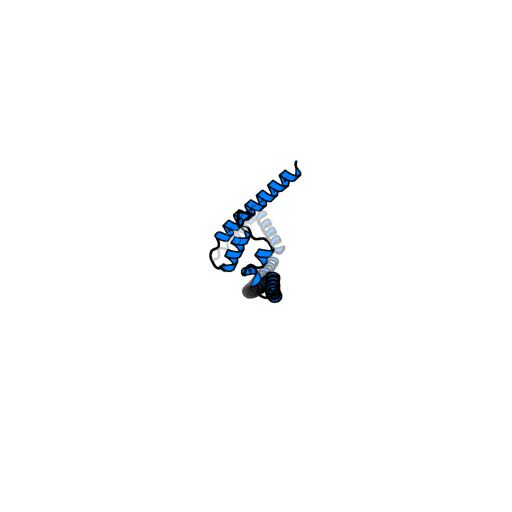-1.039 17.897 1.00 78.00 86 ARG A CA 1
ATOM 694 C C . ARG A 1 86 ? -4.983 -0.224 16.630 1.00 78.00 86 ARG A C 1
ATOM 696 O O . ARG A 1 86 ? -4.314 -0.787 15.757 1.00 78.00 86 ARG A O 1
ATOM 703 N N . PRO A 1 87 ? -5.362 1.067 16.512 1.00 77.25 87 PRO A N 1
ATOM 704 C CA . PRO A 1 87 ? -5.057 1.866 15.324 1.00 77.25 87 PRO A CA 1
ATOM 705 C C . PRO A 1 87 ? -3.553 2.100 15.151 1.00 77.25 87 PRO A C 1
ATOM 707 O O . PRO A 1 87 ? -3.044 1.969 14.042 1.00 77.25 87 PRO A O 1
ATOM 710 N N . ALA A 1 88 ? -2.810 2.341 16.236 1.00 80.31 88 ALA A N 1
ATOM 711 C CA . ALA A 1 88 ? -1.358 2.518 16.174 1.00 80.31 88 ALA A CA 1
ATOM 712 C C . ALA A 1 88 ? -0.649 1.252 15.659 1.00 80.31 88 ALA A C 1
ATOM 714 O O . ALA A 1 88 ? 0.190 1.322 14.759 1.00 80.31 88 ALA A O 1
ATOM 715 N N . LYS A 1 89 ? -1.029 0.069 16.166 1.00 80.38 89 LYS A N 1
ATOM 716 C CA . LYS A 1 89 ? -0.482 -1.220 15.708 1.00 80.38 89 LYS A CA 1
ATOM 717 C C . LYS A 1 89 ? -0.840 -1.519 14.250 1.00 80.38 89 LYS A C 1
ATOM 719 O O . LYS A 1 89 ? -0.001 -2.048 13.519 1.00 80.38 89 LYS A O 1
ATOM 724 N N . GLN A 1 90 ? -2.059 -1.199 13.816 1.00 85.38 90 GLN A N 1
ATOM 725 C CA . GLN A 1 90 ? -2.479 -1.360 12.420 1.00 85.38 90 GLN A CA 1
ATOM 726 C C . GLN A 1 90 ? -1.736 -0.390 11.492 1.00 85.38 90 GLN A C 1
ATOM 728 O O . GLN A 1 90 ? -1.197 -0.825 10.475 1.00 85.38 90 GLN A O 1
ATOM 733 N N . GLY A 1 91 ? -1.606 0.879 11.883 1.00 88.81 91 GLY A N 1
ATOM 734 C CA . GLY A 1 91 ? -0.828 1.884 11.160 1.00 88.81 91 GLY A CA 1
ATOM 735 C C . GLY A 1 91 ? 0.641 1.484 11.013 1.00 88.81 91 GLY A C 1
ATOM 736 O O . GLY A 1 91 ? 1.175 1.491 9.908 1.00 88.81 91 GLY A O 1
ATOM 737 N N . LEU A 1 92 ? 1.279 1.012 12.089 1.00 92.69 92 LEU A N 1
ATOM 738 C CA . LEU A 1 92 ? 2.649 0.481 12.055 1.00 92.69 92 LEU A CA 1
ATOM 739 C C . LEU A 1 92 ? 2.808 -0.689 11.072 1.00 92.69 92 LEU A C 1
ATOM 741 O O . LEU A 1 92 ? 3.808 -0.761 10.353 1.00 92.69 92 LEU A O 1
ATOM 745 N N . ARG A 1 93 ? 1.832 -1.606 11.015 1.00 90.50 93 ARG A N 1
ATOM 746 C CA . ARG A 1 93 ? 1.833 -2.718 10.047 1.00 90.50 93 ARG A CA 1
ATOM 747 C C . ARG A 1 93 ? 1.687 -2.212 8.612 1.00 90.50 93 ARG A C 1
ATOM 749 O O . ARG A 1 93 ? 2.437 -2.666 7.749 1.00 90.50 93 ARG A O 1
ATOM 756 N N . ALA A 1 94 ? 0.791 -1.257 8.369 1.00 93.25 94 ALA A N 1
ATOM 757 C CA . ALA A 1 94 ? 0.596 -0.651 7.053 1.00 93.25 94 ALA A CA 1
ATOM 758 C C . ALA A 1 94 ? 1.859 0.081 6.569 1.00 93.25 94 ALA A C 1
ATOM 760 O O . ALA A 1 94 ? 2.319 -0.147 5.452 1.00 93.25 94 ALA A O 1
ATOM 761 N N . VAL A 1 95 ? 2.487 0.879 7.438 1.00 95.50 95 VAL A N 1
ATOM 762 C CA . VAL A 1 95 ? 3.750 1.576 7.142 1.00 95.50 95 VAL A CA 1
ATOM 763 C C . VAL A 1 95 ? 4.873 0.580 6.847 1.00 95.50 95 VAL A C 1
ATOM 765 O O . VAL A 1 95 ? 5.617 0.753 5.880 1.00 95.50 95 VAL A O 1
ATOM 768 N N . ARG A 1 96 ? 4.988 -0.498 7.635 1.00 96.94 96 ARG A N 1
ATOM 769 C CA . ARG A 1 96 ? 5.973 -1.563 7.387 1.00 96.94 96 ARG A CA 1
ATOM 770 C C . ARG A 1 96 ? 5.769 -2.206 6.015 1.00 96.94 96 ARG A C 1
ATOM 772 O O . ARG A 1 96 ? 6.742 -2.387 5.286 1.00 96.94 96 ARG A O 1
ATOM 779 N N . TRP A 1 97 ? 4.527 -2.529 5.664 1.00 96.62 97 TRP A N 1
ATOM 780 C CA . TRP A 1 97 ? 4.196 -3.104 4.363 1.00 96.62 97 TRP A CA 1
ATOM 781 C C . TRP A 1 97 ? 4.543 -2.145 3.217 1.00 96.62 97 TRP A C 1
ATOM 783 O O . TRP A 1 97 ? 5.239 -2.540 2.285 1.00 96.62 97 TRP A O 1
ATOM 793 N N . ALA A 1 98 ? 4.158 -0.870 3.321 1.00 96.25 98 ALA A N 1
ATOM 794 C CA . ALA A 1 98 ? 4.457 0.144 2.309 1.00 96.25 98 ALA A CA 1
ATOM 795 C C . ALA A 1 98 ? 5.971 0.327 2.095 1.00 96.25 98 ALA A C 1
ATOM 797 O O . ALA A 1 98 ? 6.441 0.419 0.959 1.00 96.25 98 ALA A O 1
ATOM 798 N N . ARG A 1 99 ? 6.760 0.309 3.178 1.00 97.94 99 ARG A N 1
ATOM 799 C CA . ARG A 1 99 ? 8.227 0.384 3.107 1.00 97.94 99 ARG A CA 1
ATOM 800 C C . ARG A 1 99 ? 8.831 -0.805 2.358 1.00 97.94 99 ARG A C 1
ATOM 802 O O . ARG A 1 99 ? 9.750 -0.618 1.562 1.00 97.94 99 ARG A O 1
ATOM 809 N N . GLU A 1 100 ? 8.317 -2.007 2.595 1.00 98.00 100 GLU A N 1
ATOM 810 C CA . GLU A 1 100 ? 8.768 -3.216 1.902 1.00 98.00 100 GLU A CA 1
ATOM 811 C C . GLU A 1 100 ? 8.397 -3.184 0.410 1.00 98.00 100 GLU A C 1
ATOM 813 O O . GLU A 1 100 ? 9.231 -3.518 -0.432 1.00 98.00 100 GLU A O 1
ATOM 818 N N . GLN A 1 101 ? 7.206 -2.689 0.049 1.00 97.44 101 GLN A N 1
ATOM 819 C CA . GLN A 1 101 ? 6.842 -2.488 -1.361 1.00 97.44 101 GLN A CA 1
ATOM 820 C C . GLN A 1 101 ? 7.771 -1.490 -2.061 1.00 97.44 101 GLN A C 1
ATOM 822 O O . GLN A 1 101 ? 8.269 -1.765 -3.154 1.00 97.44 101 GLN A O 1
ATOM 827 N N . LEU A 1 102 ? 8.080 -0.362 -1.414 1.00 98.19 102 LEU A N 1
ATOM 828 C CA . LEU A 1 102 ? 8.998 0.633 -1.971 1.00 98.19 102 LEU A CA 1
ATOM 829 C C . LEU A 1 102 ? 10.409 0.061 -2.171 1.00 98.19 102 LEU A C 1
ATOM 831 O O . LEU A 1 102 ? 11.052 0.332 -3.186 1.00 98.19 102 LEU A O 1
ATOM 835 N N . ARG A 1 103 ? 10.892 -0.749 -1.224 1.00 98.25 103 ARG A N 1
ATOM 836 C CA . ARG A 1 103 ? 12.180 -1.443 -1.343 1.00 98.25 103 ARG A CA 1
ATOM 837 C C . ARG A 1 103 ? 12.203 -2.364 -2.565 1.00 98.25 103 ARG A C 1
ATOM 839 O O . ARG A 1 103 ? 13.146 -2.294 -3.349 1.00 98.25 103 ARG A O 1
ATOM 846 N N . ARG A 1 104 ? 11.155 -3.167 -2.769 1.00 98.12 104 ARG A N 1
ATOM 847 C CA . ARG A 1 104 ? 11.032 -4.051 -3.941 1.00 98.12 104 ARG A CA 1
ATOM 848 C C . ARG A 1 104 ? 11.015 -3.265 -5.248 1.00 98.12 104 ARG A C 1
ATOM 850 O O . ARG A 1 104 ? 11.749 -3.610 -6.167 1.00 98.12 104 ARG A O 1
ATOM 857 N N . ALA A 1 105 ? 10.242 -2.182 -5.318 1.00 97.75 105 ALA A N 1
ATOM 858 C CA . ALA A 1 105 ? 10.188 -1.324 -6.501 1.00 97.75 105 ALA A CA 1
ATOM 859 C C . ALA A 1 105 ? 11.561 -0.711 -6.839 1.00 97.75 105 ALA A C 1
ATOM 861 O O . ALA A 1 105 ? 11.966 -0.684 -8.002 1.00 97.75 105 ALA A O 1
ATOM 862 N N . ARG A 1 106 ? 12.320 -0.277 -5.823 1.00 98.56 106 ARG A N 1
ATOM 863 C CA . ARG A 1 106 ? 13.691 0.228 -6.005 1.00 98.56 106 ARG A CA 1
ATOM 864 C C . ARG A 1 106 ? 14.642 -0.845 -6.533 1.00 98.56 106 ARG A C 1
ATOM 866 O O . ARG A 1 106 ? 15.441 -0.549 -7.418 1.00 98.56 106 ARG A O 1
ATOM 873 N N . GLU A 1 107 ? 14.536 -2.075 -6.035 1.00 98.44 107 GLU A N 1
ATOM 874 C CA . GLU A 1 107 ? 15.328 -3.212 -6.522 1.00 98.44 107 GLU A CA 1
ATOM 875 C C . GLU A 1 107 ? 15.038 -3.501 -8.003 1.00 98.44 107 GLU A C 1
ATOM 877 O O . GLU A 1 107 ? 15.959 -3.677 -8.799 1.00 98.44 107 GLU A O 1
ATOM 882 N N . GLN A 1 108 ? 13.762 -3.474 -8.403 1.00 98.06 108 GLN A N 1
ATOM 883 C CA . GLN A 1 108 ? 13.366 -3.658 -9.803 1.00 98.06 108 GLN A CA 1
ATOM 884 C C . GLN A 1 108 ? 13.934 -2.559 -10.705 1.00 98.06 108 GLN A C 1
ATOM 886 O O . GLN A 1 108 ? 14.504 -2.848 -11.757 1.00 98.06 108 GLN A O 1
ATOM 891 N N . LEU A 1 109 ? 13.859 -1.298 -10.270 1.00 98.44 109 LEU A N 1
ATOM 892 C CA . LEU A 1 109 ? 14.432 -0.181 -11.020 1.00 98.44 109 LEU A CA 1
ATOM 893 C C . LEU A 1 109 ? 15.955 -0.304 -11.155 1.00 98.44 109 LEU A C 1
ATOM 895 O O . LEU A 1 109 ? 16.506 -0.003 -12.215 1.00 98.44 109 LEU A O 1
ATOM 899 N N . ARG A 1 110 ? 16.644 -0.757 -10.101 1.00 98.44 110 ARG A N 1
ATOM 900 C CA . ARG A 1 110 ? 18.088 -1.007 -10.142 1.00 98.44 110 ARG A CA 1
ATOM 901 C C . ARG A 1 110 ? 18.433 -2.059 -11.197 1.00 98.44 110 ARG A C 1
ATOM 903 O O . ARG A 1 110 ? 19.277 -1.792 -12.048 1.00 98.44 110 ARG A O 1
ATOM 910 N N . ARG A 1 111 ? 17.729 -3.194 -11.200 1.00 98.25 111 ARG A N 1
ATOM 911 C CA . ARG A 1 111 ? 17.918 -4.262 -12.196 1.00 98.25 111 ARG A CA 1
ATOM 912 C C . ARG A 1 111 ? 17.668 -3.762 -13.616 1.00 98.25 111 ARG A C 1
ATOM 914 O O . ARG A 1 111 ? 18.484 -3.997 -14.499 1.00 98.25 111 ARG A O 1
ATOM 921 N N . ALA A 1 112 ? 16.588 -3.014 -13.838 1.00 98.06 112 ALA A N 1
ATOM 922 C CA . ALA A 1 112 ? 16.283 -2.441 -15.149 1.00 98.06 112 ALA A CA 1
ATOM 923 C C . ALA A 1 112 ? 17.389 -1.488 -15.642 1.00 98.06 112 ALA A C 1
ATOM 925 O O . ALA A 1 112 ? 17.758 -1.510 -16.816 1.00 98.06 112 ALA A O 1
ATOM 926 N N . ARG A 1 113 ? 17.969 -0.680 -14.746 1.00 98.56 113 ARG A N 1
ATOM 927 C CA . ARG A 1 113 ? 19.108 0.192 -15.078 1.00 98.56 113 ARG A CA 1
ATOM 928 C C . ARG A 1 113 ? 20.359 -0.600 -15.447 1.00 98.56 113 ARG A C 1
ATOM 930 O O . ARG A 1 113 ? 21.045 -0.218 -16.390 1.00 98.56 113 ARG A O 1
ATOM 937 N N . GLU A 1 114 ? 20.647 -1.683 -14.733 1.00 98.44 114 GLU A N 1
ATOM 938 C CA . GLU A 1 114 ? 21.770 -2.575 -15.046 1.00 98.44 114 GLU A CA 1
ATOM 939 C C . GLU A 1 114 ? 21.587 -3.234 -16.423 1.00 98.44 114 GLU A C 1
ATOM 941 O O . GLU A 1 114 ? 22.517 -3.228 -17.227 1.00 98.44 114 GLU A O 1
ATOM 946 N N . GLN A 1 115 ? 20.370 -3.679 -16.755 1.00 97.94 115 GLN A N 1
ATOM 947 C CA . GLN A 1 115 ? 20.046 -4.211 -18.086 1.00 97.94 115 GLN A CA 1
ATOM 948 C C . GLN A 1 115 ? 20.249 -3.172 -19.196 1.00 97.94 115 GLN A C 1
ATOM 950 O O . GLN A 1 115 ? 20.901 -3.453 -20.201 1.00 97.94 115 GLN A O 1
ATOM 955 N N . LEU A 1 116 ? 19.762 -1.942 -19.003 1.00 98.38 116 LEU A N 1
ATOM 956 C CA . LEU A 1 116 ? 19.973 -0.856 -19.967 1.00 98.38 116 LEU A CA 1
ATOM 957 C C . LEU A 1 116 ? 21.455 -0.510 -20.136 1.00 98.38 116 LEU A C 1
ATOM 959 O O . LEU A 1 116 ? 21.889 -0.191 -21.243 1.00 98.38 116 LEU A O 1
ATOM 963 N N . ARG A 1 117 ? 22.242 -0.572 -19.055 1.00 98.38 117 ARG A N 1
ATOM 964 C CA . ARG A 1 117 ? 23.691 -0.365 -19.120 1.00 98.38 117 ARG A CA 1
ATOM 965 C C . ARG A 1 117 ? 24.360 -1.453 -19.959 1.00 98.38 117 ARG A C 1
ATOM 967 O O . ARG A 1 117 ? 25.102 -1.117 -20.877 1.00 98.38 117 ARG A O 1
ATOM 974 N N . GLY A 1 118 ? 24.020 -2.719 -19.717 1.00 98.19 118 GLY A N 1
ATOM 975 C CA . GLY A 1 118 ? 24.515 -3.846 -20.509 1.00 98.19 118 GLY A CA 1
ATOM 976 C C . GLY A 1 118 ? 24.147 -3.738 -21.992 1.00 98.19 118 GLY A C 1
ATOM 977 O O . GLY A 1 118 ? 25.007 -3.901 -22.854 1.00 98.19 118 GLY A O 1
ATOM 978 N N . ALA A 1 119 ? 22.902 -3.374 -22.309 1.00 97.69 119 ALA A N 1
ATOM 979 C CA . ALA A 1 119 ? 22.459 -3.177 -23.690 1.00 97.69 119 ALA A CA 1
ATOM 980 C C . ALA A 1 119 ? 23.227 -2.045 -24.400 1.00 97.69 119 ALA A C 1
ATOM 982 O O . ALA A 1 119 ? 23.610 -2.181 -25.563 1.00 97.69 119 ALA A O 1
ATOM 983 N N . ARG A 1 120 ? 23.509 -0.938 -23.697 1.00 98.31 120 ARG A N 1
ATOM 984 C CA . ARG A 1 120 ? 24.332 0.160 -24.236 1.00 98.31 120 ARG A CA 1
ATOM 985 C C . ARG A 1 120 ? 25.759 -0.287 -24.532 1.00 98.31 120 ARG A C 1
ATOM 987 O O . ARG A 1 120 ? 26.285 0.055 -25.587 1.00 98.31 120 ARG A O 1
ATOM 994 N N . GLU A 1 121 ? 26.368 -1.061 -23.639 1.00 98.19 121 GLU A N 1
ATOM 995 C CA . GLU A 1 121 ? 27.713 -1.605 -23.849 1.00 98.19 121 GLU A CA 1
ATOM 996 C C . GLU A 1 121 ? 27.755 -2.566 -25.043 1.00 98.19 121 GLU A C 1
ATOM 998 O O . GLU A 1 121 ? 28.678 -2.498 -25.854 1.00 98.19 121 GLU A O 1
ATOM 1003 N N . GLN A 1 122 ? 26.740 -3.419 -25.205 1.00 97.38 122 GLN A N 1
ATOM 1004 C CA . GLN A 1 122 ? 26.622 -4.297 -26.373 1.00 97.38 122 GLN A CA 1
ATOM 1005 C C . GLN A 1 122 ? 26.511 -3.501 -27.677 1.00 97.38 122 GLN A C 1
ATOM 1007 O O . GLN A 1 122 ? 27.231 -3.789 -28.632 1.00 97.38 122 GLN A O 1
ATOM 1012 N N . LEU A 1 123 ? 25.668 -2.466 -27.708 1.00 97.81 123 LEU A N 1
ATOM 1013 C CA . LEU A 1 123 ? 25.525 -1.604 -28.880 1.00 97.81 123 LEU A CA 1
ATOM 1014 C C . LEU A 1 123 ? 26.828 -0.859 -29.197 1.00 97.81 123 LEU A C 1
ATOM 1016 O O . LEU A 1 123 ? 27.222 -0.773 -30.358 1.00 97.81 123 LEU A O 1
ATOM 1020 N N . GLN A 1 124 ? 27.534 -0.369 -28.176 1.00 97.06 124 GLN A N 1
ATOM 1021 C CA . GLN A 1 124 ? 28.833 0.275 -28.355 1.00 97.06 124 GLN A CA 1
ATOM 1022 C C . GLN A 1 124 ? 29.856 -0.692 -28.965 1.00 97.06 124 GLN A C 1
ATOM 1024 O O . GLN A 1 124 ? 30.535 -0.336 -29.928 1.00 97.06 124 GLN A O 1
ATOM 1029 N N . ARG A 1 125 ? 29.913 -1.935 -28.469 1.00 96.81 125 ARG A N 1
ATOM 1030 C CA . ARG A 1 125 ? 30.766 -2.989 -29.039 1.00 96.81 125 ARG A CA 1
ATOM 1031 C C . ARG A 1 125 ? 30.388 -3.323 -30.482 1.00 96.81 125 ARG A C 1
ATOM 1033 O O . ARG A 1 125 ? 31.281 -3.515 -31.295 1.00 96.81 125 ARG A O 1
ATOM 1040 N N . ALA A 1 126 ? 29.099 -3.358 -30.818 1.00 96.12 126 ALA A N 1
ATOM 1041 C CA . ALA A 1 126 ? 28.632 -3.624 -32.180 1.00 96.12 126 ALA A CA 1
ATOM 1042 C C . ALA A 1 126 ? 28.946 -2.475 -33.161 1.00 96.12 126 ALA A C 1
ATOM 1044 O O . ALA A 1 126 ? 29.219 -2.716 -34.336 1.00 96.12 126 ALA A O 1
ATOM 1045 N N . MET A 1 127 ? 28.950 -1.227 -32.685 1.00 96.75 127 MET A N 1
ATOM 1046 C CA . MET A 1 127 ? 29.276 -0.042 -33.490 1.00 96.75 127 MET A CA 1
ATOM 1047 C C . MET A 1 127 ? 30.779 0.127 -33.755 1.00 96.75 127 MET A C 1
ATOM 1049 O O . MET A 1 127 ? 31.169 0.761 -34.738 1.00 96.75 127 MET A O 1
ATOM 1053 N N . GLU A 1 128 ? 31.636 -0.427 -32.900 1.00 96.06 128 GLU A N 1
ATOM 1054 C CA . GLU A 1 128 ? 33.093 -0.301 -32.993 1.00 96.06 128 GLU A CA 1
ATOM 1055 C C . GLU A 1 128 ? 33.669 -0.875 -34.314 1.00 96.06 128 GLU A C 1
ATOM 1057 O O . GLU A 1 128 ? 34.402 -0.145 -34.991 1.00 96.06 128 GLU A O 1
ATOM 1062 N N . PRO A 1 129 ? 33.314 -2.096 -34.772 1.00 95.62 129 PRO A N 1
ATOM 1063 C CA . PRO A 1 129 ? 33.724 -2.605 -36.083 1.00 95.62 129 PRO A CA 1
ATOM 1064 C C . PRO A 1 129 ? 33.291 -1.714 -37.249 1.00 95.62 129 PRO A C 1
ATOM 1066 O O . PRO A 1 129 ? 34.087 -1.454 -38.148 1.00 95.62 129 PRO A O 1
ATOM 1069 N N . LEU A 1 130 ? 32.055 -1.202 -37.221 1.00 94.75 130 LEU A N 1
ATOM 1070 C CA . LEU A 1 130 ? 31.541 -0.309 -38.264 1.00 94.75 130 LEU A CA 1
ATOM 1071 C C . LEU A 1 130 ? 32.339 0.998 -38.312 1.00 94.75 130 LEU A C 1
ATOM 1073 O O . LEU A 1 130 ? 32.717 1.463 -39.388 1.00 94.75 130 LEU A O 1
ATOM 1077 N N . ARG A 1 131 ? 32.662 1.570 -37.144 1.00 94.25 131 ARG A N 1
ATOM 1078 C CA . ARG A 1 131 ? 33.511 2.764 -37.043 1.00 94.25 131 ARG A CA 1
ATOM 1079 C C . ARG A 1 131 ? 34.903 2.513 -37.622 1.00 94.25 131 ARG A C 1
ATOM 1081 O O . ARG A 1 131 ? 35.394 3.351 -38.376 1.00 94.25 131 ARG A O 1
ATOM 1088 N N . ARG A 1 132 ? 35.505 1.360 -37.311 1.00 94.19 132 ARG A N 1
ATOM 1089 C CA . ARG A 1 132 ? 36.808 0.952 -37.862 1.00 94.19 132 ARG A CA 1
ATOM 1090 C C . ARG A 1 132 ? 36.750 0.766 -39.378 1.00 94.19 132 ARG A C 1
ATOM 1092 O O . ARG A 1 132 ? 37.639 1.247 -40.067 1.00 94.19 132 ARG A O 1
ATOM 1099 N N . ALA A 1 133 ? 35.696 0.148 -39.910 1.00 93.88 133 ALA A N 1
ATOM 1100 C CA . ALA A 1 133 ? 35.525 -0.061 -41.351 1.00 93.88 133 ALA A CA 1
ATOM 1101 C C . ALA A 1 133 ? 35.324 1.249 -42.139 1.00 93.88 133 ALA A C 1
ATOM 1103 O O . ALA A 1 133 ? 35.769 1.367 -43.280 1.00 93.88 133 ALA A O 1
ATOM 1104 N N . MET A 1 134 ? 34.696 2.264 -41.536 1.00 95.56 134 MET A N 1
ATOM 1105 C CA . MET A 1 134 ? 34.507 3.573 -42.176 1.00 95.56 134 MET A CA 1
ATOM 1106 C C . MET A 1 134 ? 35.794 4.402 -42.282 1.00 95.56 134 MET A C 1
ATOM 1108 O O . MET A 1 134 ? 35.891 5.279 -43.144 1.00 95.56 134 MET A O 1
ATOM 1112 N N . GLU A 1 135 ? 36.787 4.167 -41.424 1.00 94.62 135 GLU A N 1
ATOM 1113 C CA . GLU A 1 135 ? 38.000 4.984 -41.380 1.00 94.62 135 GLU A CA 1
ATOM 1114 C C . GLU A 1 135 ? 38.876 4.852 -42.647 1.00 94.62 135 GLU A C 1
ATOM 1116 O O . GLU A 1 135 ? 39.230 5.890 -43.218 1.00 94.62 135 GLU A O 1
ATOM 1121 N N . PRO A 1 136 ? 39.155 3.644 -43.181 1.00 94.81 136 PRO A N 1
ATOM 1122 C CA . PRO A 1 136 ? 39.805 3.475 -44.481 1.00 94.81 136 PRO A CA 1
ATOM 1123 C C . PRO A 1 136 ? 39.048 4.146 -45.630 1.00 94.81 136 PRO A C 1
ATOM 1125 O O . PRO A 1 136 ? 39.662 4.833 -46.443 1.00 94.81 136 PRO A O 1
ATOM 1128 N N . LEU A 1 137 ? 37.716 4.017 -45.673 1.00 95.44 137 LEU A N 1
ATOM 1129 C CA . LEU A 1 137 ? 36.889 4.646 -46.710 1.00 95.44 137 LEU A CA 1
ATOM 1130 C C . LEU A 1 137 ? 36.989 6.176 -46.657 1.00 95.44 137 LEU A C 1
ATOM 1132 O O . LEU A 1 137 ? 37.110 6.836 -47.691 1.00 95.44 137 LEU A O 1
ATOM 1136 N N . ARG A 1 138 ? 36.997 6.754 -45.448 1.00 95.00 138 ARG A N 1
ATOM 1137 C CA . ARG A 1 138 ? 37.200 8.195 -45.249 1.00 95.00 138 ARG A CA 1
ATOM 1138 C C . ARG A 1 138 ? 38.583 8.640 -45.729 1.00 95.00 138 ARG A C 1
ATOM 1140 O O . ARG A 1 138 ? 38.681 9.676 -46.386 1.00 95.00 138 ARG A O 1
ATOM 1147 N N . ARG A 1 139 ? 39.633 7.865 -45.435 1.00 94.94 139 ARG A N 1
ATOM 1148 C CA . ARG A 1 139 ? 41.007 8.138 -45.892 1.00 94.94 139 ARG A CA 1
ATOM 1149 C C . ARG A 1 139 ? 41.117 8.066 -47.416 1.00 94.94 139 ARG A C 1
ATOM 1151 O O . ARG A 1 139 ? 41.619 9.007 -48.022 1.00 94.94 139 ARG A O 1
ATOM 1158 N N . ALA A 1 140 ? 40.576 7.016 -48.034 1.00 95.25 140 ALA A N 1
ATOM 1159 C CA . ALA A 1 140 ? 40.556 6.852 -49.487 1.00 95.25 140 ALA A CA 1
ATOM 1160 C C . ALA A 1 140 ? 39.831 8.018 -50.181 1.00 95.25 140 ALA A C 1
ATOM 1162 O O . ALA A 1 140 ? 40.317 8.573 -51.165 1.00 95.25 140 ALA A O 1
ATOM 1163 N N . ARG A 1 141 ? 38.699 8.466 -49.623 1.00 96.94 141 ARG A N 1
ATOM 1164 C CA . ARG A 1 141 ? 37.964 9.626 -50.144 1.00 96.94 141 ARG A CA 1
ATOM 1165 C C . ARG A 1 141 ? 38.780 10.921 -50.081 1.00 96.94 141 ARG A C 1
ATOM 1167 O O . ARG A 1 141 ? 38.709 11.719 -51.015 1.00 96.94 141 ARG A O 1
ATOM 1174 N N . GLU A 1 142 ? 39.546 11.144 -49.014 1.00 95.75 142 GLU A N 1
ATOM 1175 C CA . GLU A 1 142 ? 40.407 12.330 -48.906 1.00 95.75 142 GLU A CA 1
ATOM 1176 C C . GLU A 1 142 ? 41.602 12.253 -49.867 1.00 95.75 142 GLU A C 1
ATOM 1178 O O . GLU A 1 142 ? 41.914 13.248 -50.518 1.00 95.75 142 GLU A O 1
ATOM 1183 N N . GLN A 1 143 ? 42.207 11.076 -50.048 1.00 94.25 143 GLN A N 1
ATOM 1184 C CA . GLN A 1 143 ? 43.255 10.867 -51.055 1.00 94.25 143 GLN A CA 1
ATOM 1185 C C . GLN A 1 143 ? 42.749 11.178 -52.468 1.00 94.25 143 GLN A C 1
ATOM 1187 O O . GLN A 1 143 ? 43.383 11.941 -53.194 1.00 94.25 143 GLN A O 1
ATOM 1192 N N . LEU A 1 144 ? 41.563 10.681 -52.840 1.00 93.69 144 LEU A N 1
ATOM 1193 C CA . LEU A 1 144 ? 40.930 11.011 -54.122 1.00 93.69 144 LEU A CA 1
ATOM 1194 C C . LEU A 1 144 ? 40.660 12.515 -54.260 1.00 93.69 144 LEU A C 1
ATOM 1196 O O . LEU A 1 144 ? 40.853 13.093 -55.330 1.00 93.69 144 LEU A O 1
ATOM 1200 N N . ARG A 1 145 ? 40.243 13.179 -53.176 1.00 93.12 145 ARG A N 1
ATOM 1201 C CA . ARG A 1 145 ? 40.039 14.634 -53.160 1.00 93.12 145 ARG A CA 1
ATOM 1202 C C . ARG A 1 145 ? 41.347 15.392 -53.387 1.00 93.12 145 ARG A C 1
ATOM 1204 O O . ARG A 1 145 ? 41.334 16.388 -54.108 1.00 93.12 145 ARG A O 1
ATOM 1211 N N . GLN A 1 146 ? 42.451 14.949 -52.792 1.00 90.00 146 GLN A N 1
ATOM 1212 C CA . GLN A 1 146 ? 43.778 15.538 -52.990 1.00 90.00 146 GLN A CA 1
ATOM 1213 C C . GLN A 1 146 ? 44.291 15.296 -54.411 1.00 90.00 146 GLN A C 1
ATOM 1215 O O . GLN A 1 146 ? 44.646 16.253 -55.092 1.00 90.00 146 GLN A O 1
ATOM 1220 N N . ALA A 1 147 ? 44.221 14.060 -54.909 1.00 87.81 147 ALA A N 1
ATOM 1221 C CA . ALA A 1 147 ? 44.581 13.726 -56.286 1.00 87.81 147 ALA A CA 1
ATOM 1222 C C . ALA A 1 147 ? 43.794 14.574 -57.296 1.00 87.81 147 ALA A C 1
ATOM 1224 O O . ALA A 1 147 ? 44.372 15.142 -58.216 1.00 87.81 147 ALA A O 1
ATOM 1225 N N . ARG A 1 148 ? 42.490 14.780 -57.069 1.00 86.94 148 ARG A N 1
ATOM 1226 C CA . ARG A 1 148 ? 41.657 15.666 -57.897 1.00 86.94 148 ARG A CA 1
ATOM 1227 C C . ARG A 1 148 ? 42.089 17.138 -57.848 1.00 86.94 148 ARG A C 1
ATOM 1229 O O . ARG A 1 148 ? 41.873 17.853 -58.820 1.00 86.94 148 ARG A O 1
ATOM 1236 N N . LYS A 1 149 ? 42.672 17.618 -56.744 1.00 84.19 149 LYS A N 1
ATOM 1237 C CA . LYS A 1 149 ? 43.257 18.971 -56.673 1.00 84.19 149 LYS A CA 1
ATOM 1238 C C . LYS A 1 149 ? 44.566 19.074 -57.457 1.00 84.19 149 LYS A C 1
ATOM 1240 O O . LYS A 1 149 ? 44.831 20.138 -57.995 1.00 84.19 149 LYS A O 1
ATOM 1245 N N . HIS A 1 150 ? 45.354 18.002 -57.528 1.00 75.88 150 HIS A N 1
ATOM 1246 C CA . HIS A 1 150 ? 46.583 17.958 -58.331 1.00 75.88 150 HIS A CA 1
ATOM 1247 C C . HIS A 1 150 ? 46.307 17.747 -59.826 1.00 75.88 150 HIS A C 1
ATOM 1249 O O . HIS A 1 150 ? 47.013 18.297 -60.657 1.00 75.88 150 HIS A O 1
ATOM 1255 N N . LEU A 1 151 ? 45.248 17.005 -60.162 1.00 70.06 151 LEU A N 1
ATOM 1256 C CA . LEU A 1 151 ? 44.740 16.815 -61.525 1.00 70.06 151 LEU A CA 1
ATOM 1257 C C . LEU A 1 151 ? 43.786 17.930 -61.972 1.00 70.06 151 LEU A C 1
ATOM 1259 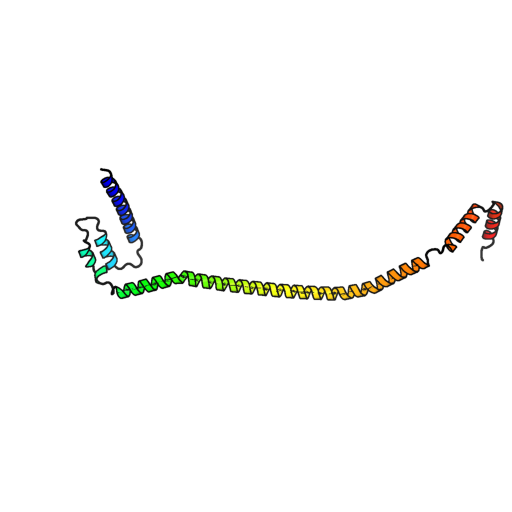O O . LEU A 1 151 ? 43.256 17.882 -63.084 1.00 70.06 151 LEU A O 1
ATOM 1263 N N . ARG A 1 152 ? 43.523 18.931 -61.119 1.00 67.06 152 ARG A N 1
ATOM 1264 C CA . ARG A 1 152 ? 42.866 20.159 -61.578 1.00 67.06 152 ARG A CA 1
ATOM 1265 C C . ARG A 1 152 ? 43.735 20.709 -62.709 1.00 67.06 152 ARG A C 1
ATOM 1267 O O . ARG A 1 152 ? 44.951 20.713 -62.528 1.00 67.06 152 ARG A O 1
ATOM 1274 N N . PRO A 1 153 ? 43.159 21.158 -63.837 1.00 63.28 153 PRO A N 1
ATOM 1275 C CA . PRO A 1 153 ? 43.951 21.718 -64.920 1.00 63.28 153 PRO A CA 1
ATOM 1276 C C . PRO A 1 153 ? 44.903 22.764 -64.340 1.00 63.28 153 PRO A C 1
ATOM 1278 O O . PRO A 1 153 ? 44.455 23.774 -63.798 1.00 63.28 153 PRO A O 1
ATOM 1281 N N . CYS A 1 154 ? 46.213 22.506 -64.379 1.00 60.03 154 CYS A N 1
ATOM 1282 C CA . CYS A 1 154 ? 47.177 23.576 -64.177 1.00 60.03 154 CYS A CA 1
ATOM 1283 C C . CYS A 1 154 ? 46.873 24.627 -65.243 1.00 60.03 154 CYS A C 1
ATOM 1285 O O . CYS A 1 154 ? 46.474 24.262 -66.351 1.00 60.03 154 CYS A O 1
ATOM 1287 N N . CYS A 1 155 ? 47.076 25.908 -64.942 1.00 57.66 155 CYS A N 1
ATOM 1288 C CA . CYS A 1 155 ? 46.804 27.000 -65.877 1.00 57.66 155 CYS A CA 1
ATOM 1289 C C . CYS A 1 155 ? 47.351 26.694 -67.292 1.00 57.66 155 CYS A C 1
ATOM 1291 O O . CYS A 1 155 ? 46.699 27.003 -68.280 1.00 57.66 155 CYS A O 1
ATOM 1293 N N . ALA A 1 156 ? 48.473 25.968 -67.402 1.00 57.47 156 ALA A N 1
ATOM 1294 C CA . ALA A 1 156 ? 49.036 25.439 -68.649 1.00 57.47 156 ALA A CA 1
ATOM 1295 C C . ALA A 1 156 ? 48.035 24.697 -69.570 1.00 57.47 156 ALA A C 1
ATOM 1297 O O . ALA A 1 156 ? 48.032 24.936 -70.774 1.00 57.47 156 ALA A O 1
ATOM 1298 N N . MET A 1 157 ? 47.152 23.848 -69.033 1.00 64.88 157 MET A N 1
ATOM 1299 C CA . MET A 1 157 ? 46.118 23.145 -69.812 1.00 64.88 157 MET A CA 1
ATOM 1300 C C . MET A 1 157 ? 44.991 24.083 -70.260 1.00 64.88 157 MET A C 1
ATOM 1302 O O . MET A 1 157 ? 44.431 23.898 -71.336 1.00 64.88 157 MET A O 1
ATOM 1306 N N . GLU A 1 158 ? 44.667 25.116 -69.479 1.00 66.38 158 GLU A N 1
ATOM 1307 C CA . GLU A 1 158 ? 43.711 26.151 -69.896 1.00 66.38 158 GLU A CA 1
ATOM 1308 C C . GLU A 1 158 ? 44.299 27.071 -70.970 1.00 66.38 158 GLU A C 1
ATOM 1310 O O . GLU A 1 158 ? 43.589 27.430 -71.906 1.00 66.38 158 GLU A O 1
ATOM 1315 N N . HIS A 1 159 ? 45.588 27.410 -70.880 1.00 68.81 159 HIS A N 1
ATOM 1316 C CA . HIS A 1 159 ? 46.312 28.164 -71.905 1.00 68.81 159 HIS A CA 1
ATOM 1317 C C . HIS A 1 159 ? 46.416 27.378 -73.215 1.00 68.81 159 HIS A C 1
ATOM 1319 O O . HIS A 1 159 ? 46.104 27.932 -74.264 1.00 68.81 159 HIS A O 1
ATOM 1325 N N . LEU A 1 160 ? 46.758 26.086 -73.163 1.00 68.75 160 LEU A N 1
ATOM 1326 C CA . LEU A 1 160 ? 46.756 25.213 -74.341 1.00 68.75 160 LEU A CA 1
ATOM 1327 C C . LEU A 1 160 ? 45.347 25.039 -74.918 1.00 68.75 160 LEU A C 1
ATOM 1329 O O . LEU A 1 160 ? 45.169 25.148 -76.124 1.00 68.75 160 LEU A O 1
ATOM 1333 N N . ARG A 1 161 ? 44.318 24.863 -74.079 1.00 72.62 161 ARG A N 1
ATOM 1334 C CA . ARG A 1 161 ? 42.919 24.801 -74.534 1.00 72.62 161 ARG A CA 1
ATOM 1335 C C . ARG A 1 161 ? 42.464 26.113 -75.180 1.00 72.62 161 ARG A C 1
ATOM 1337 O O . ARG A 1 161 ? 41.773 26.079 -76.193 1.00 72.62 161 ARG A O 1
ATOM 1344 N N . ARG A 1 162 ? 42.849 27.265 -74.620 1.00 73.00 162 ARG A N 1
ATOM 1345 C CA . ARG A 1 162 ? 42.588 28.588 -75.210 1.00 73.00 162 ARG A CA 1
ATOM 1346 C C . ARG A 1 162 ? 43.337 28.773 -76.529 1.00 73.00 162 ARG A C 1
ATOM 1348 O O . ARG A 1 162 ? 42.723 29.249 -77.473 1.00 73.00 162 ARG A O 1
ATOM 1355 N N . ALA A 1 163 ? 44.599 28.354 -76.615 1.00 73.31 163 ALA A N 1
ATOM 1356 C CA . ALA A 1 163 ? 45.397 28.413 -77.839 1.00 73.31 163 ALA A CA 1
ATOM 1357 C C . ALA A 1 163 ? 44.836 27.494 -78.939 1.00 73.31 163 ALA A C 1
ATOM 1359 O O . ALA A 1 163 ? 44.650 27.941 -80.063 1.00 73.31 163 ALA A O 1
ATOM 1360 N N . CYS A 1 164 ? 44.468 26.250 -78.615 1.00 70.69 164 CYS A N 1
ATOM 1361 C CA . CYS A 1 164 ? 43.806 25.344 -79.557 1.00 70.69 164 CYS A CA 1
ATOM 1362 C C . CYS A 1 164 ? 42.459 25.898 -80.039 1.00 70.69 164 CYS A C 1
ATOM 1364 O O . CYS A 1 164 ? 42.174 25.836 -81.230 1.00 70.69 164 CYS A O 1
ATOM 1366 N N . ASN A 1 165 ? 41.649 26.476 -79.147 1.00 74.12 165 ASN A N 1
ATOM 1367 C CA . ASN A 1 165 ? 40.396 27.123 -79.542 1.00 74.12 165 ASN A CA 1
ATOM 1368 C C . ASN A 1 165 ? 40.641 28.342 -80.442 1.00 74.12 165 ASN A C 1
ATOM 1370 O O . ASN A 1 165 ? 39.905 28.542 -81.399 1.00 74.12 165 ASN A O 1
ATOM 1374 N N . PHE A 1 166 ? 41.673 29.137 -80.157 1.00 74.12 166 PHE A N 1
ATOM 1375 C CA . PHE A 1 166 ? 42.057 30.288 -80.971 1.00 74.12 166 PHE A CA 1
ATOM 1376 C C . PHE A 1 166 ? 42.486 29.862 -82.383 1.00 74.12 166 PHE A C 1
ATOM 1378 O O . PHE A 1 166 ? 41.926 30.344 -83.361 1.00 74.12 166 PHE A O 1
ATOM 1385 N N . CYS A 1 167 ? 43.371 28.867 -82.507 1.00 66.44 167 CYS A N 1
ATOM 1386 C CA . CYS A 1 167 ? 43.770 28.313 -83.804 1.00 66.44 167 CYS A CA 1
ATOM 1387 C C . CYS A 1 167 ? 42.597 27.664 -84.564 1.00 66.44 167 CYS A C 1
ATOM 1389 O O . CYS A 1 167 ? 42.516 27.769 -85.785 1.00 66.44 167 CYS A O 1
ATOM 1391 N N . ALA A 1 168 ? 41.652 27.023 -83.871 1.00 63.66 168 ALA A N 1
ATOM 1392 C CA . ALA A 1 168 ? 40.465 26.451 -84.511 1.00 63.66 168 ALA A CA 1
ATOM 1393 C C . ALA A 1 168 ? 39.520 27.522 -85.096 1.00 63.66 168 ALA A C 1
ATOM 1395 O O . ALA A 1 168 ? 38.813 27.259 -86.069 1.00 63.66 168 ALA A O 1
ATOM 1396 N N . ILE A 1 169 ? 39.511 28.726 -84.516 1.00 65.31 169 ILE A N 1
ATOM 1397 C CA . ILE A 1 169 ? 38.661 29.841 -84.951 1.00 65.31 169 ILE A CA 1
ATOM 1398 C C . ILE A 1 169 ? 39.359 30.681 -86.034 1.00 65.31 169 ILE A C 1
ATOM 1400 O O . ILE A 1 169 ? 38.696 31.093 -86.983 1.00 65.31 169 ILE A O 1
ATOM 1404 N N . GLU A 1 170 ? 40.678 30.886 -85.936 1.00 58.72 170 GLU A N 1
ATOM 1405 C CA . GLU A 1 170 ? 41.449 31.766 -86.835 1.00 58.72 170 GLU A CA 1
ATOM 1406 C C . GLU A 1 170 ? 42.174 31.061 -87.993 1.00 58.72 170 GLU A C 1
ATOM 1408 O O . GLU A 1 170 ? 42.843 31.720 -88.788 1.00 58.72 170 GLU A O 1
ATOM 1413 N N . THR A 1 171 ? 42.051 29.740 -88.142 1.00 56.91 171 THR A N 1
ATOM 1414 C CA . THR A 1 171 ? 42.586 29.049 -89.328 1.00 56.91 171 THR A CA 1
ATOM 1415 C C . THR A 1 171 ? 41.956 29.634 -90.594 1.00 56.91 171 THR A C 1
ATOM 1417 O O . THR A 1 171 ? 40.738 29.542 -90.799 1.00 56.91 171 THR A O 1
ATOM 1420 N N . SER A 1 172 ? 42.794 30.253 -91.436 1.00 56.53 172 SER A N 1
ATOM 1421 C CA . SER A 1 172 ? 42.386 30.748 -92.753 1.00 56.53 172 SER A CA 1
ATOM 1422 C C . SER A 1 172 ? 41.815 29.579 -93.574 1.00 56.53 172 SER A C 1
ATOM 1424 O O . SER A 1 172 ? 42.181 28.421 -93.332 1.00 56.53 172 SER A O 1
ATOM 1426 N N . PRO A 1 173 ? 40.907 29.833 -94.531 1.00 62.41 173 PRO A N 1
ATOM 1427 C CA . PRO A 1 173 ? 40.312 28.772 -95.349 1.00 62.41 173 PRO A CA 1
ATOM 1428 C C . PRO A 1 173 ? 41.369 27.882 -96.031 1.00 62.41 173 PRO A C 1
ATOM 1430 O O . PRO A 1 173 ? 41.194 26.668 -96.091 1.00 62.41 173 PRO A O 1
ATOM 1433 N N . GLU A 1 174 ? 42.513 28.453 -96.409 1.00 58.56 174 GLU A N 1
ATOM 1434 C CA . GLU A 1 174 ? 43.639 27.743 -97.033 1.00 58.56 174 GLU A CA 1
ATOM 1435 C C . GLU A 1 174 ? 44.320 26.755 -96.066 1.00 58.56 174 GLU A C 1
ATOM 1437 O O . GLU A 1 174 ? 44.737 25.665 -96.458 1.00 58.56 174 GLU A O 1
ATOM 1442 N N . GLN A 1 175 ? 44.399 27.089 -94.772 1.00 60.09 175 GLN A N 1
ATOM 1443 C CA . GLN A 1 175 ? 44.963 26.192 -93.756 1.00 60.09 175 GLN A CA 1
ATOM 1444 C C . GLN A 1 175 ? 44.009 25.055 -93.375 1.00 60.09 175 GLN A C 1
ATOM 1446 O O . GLN A 1 175 ? 44.473 23.971 -93.015 1.00 60.09 175 GLN A O 1
ATOM 1451 N N . LYS A 1 176 ? 42.692 25.272 -93.484 1.00 63.66 176 LYS A N 1
ATOM 1452 C CA . LYS A 1 176 ? 41.681 24.223 -93.272 1.00 63.66 176 LYS A CA 1
ATOM 1453 C C . LYS A 1 176 ? 41.726 23.174 -94.380 1.00 63.66 176 LYS A C 1
ATOM 1455 O O . LYS A 1 176 ? 41.701 21.988 -94.072 1.00 63.66 176 LYS A O 1
ATOM 1460 N N . GLU A 1 177 ? 41.884 23.5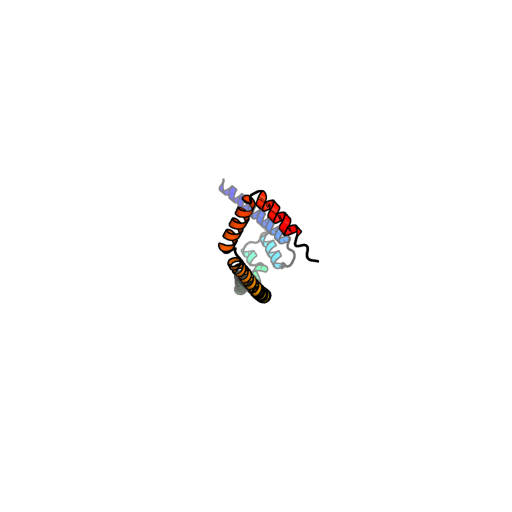91 -95.636 1.00 63.66 177 GLU A N 1
ATOM 1461 C CA . GLU A 1 177 ? 42.068 22.665 -96.764 1.00 63.66 177 GLU A CA 1
ATOM 1462 C C . GLU A 1 177 ? 43.392 21.891 -96.670 1.00 63.66 177 GLU A C 1
ATOM 1464 O O . GLU A 1 177 ? 43.411 20.678 -96.884 1.00 63.66 177 GLU A O 1
ATOM 1469 N N . ALA A 1 178 ? 44.488 22.541 -96.258 1.00 62.97 178 ALA A N 1
ATOM 1470 C CA . ALA A 1 178 ? 45.769 21.865 -96.034 1.00 62.97 178 ALA A CA 1
ATOM 1471 C C . ALA A 1 178 ? 45.729 20.855 -94.865 1.00 62.97 178 ALA A C 1
ATOM 1473 O O . ALA A 1 178 ? 46.307 19.773 -94.966 1.00 62.97 178 ALA A O 1
ATOM 1474 N N . GLN A 1 179 ? 45.030 21.166 -93.764 1.00 63.28 179 GLN A N 1
ATOM 1475 C CA . GLN A 1 179 ? 44.825 20.224 -92.653 1.00 63.28 179 GLN A CA 1
ATOM 1476 C C . GLN A 1 179 ? 43.920 19.050 -93.032 1.00 63.28 179 GLN A C 1
ATOM 1478 O O . GLN A 1 179 ? 44.190 17.923 -92.616 1.00 63.28 179 GLN A O 1
ATOM 1483 N N . GLN A 1 180 ? 42.876 19.296 -93.825 1.00 66.75 180 GLN A N 1
ATOM 1484 C CA . GLN A 1 180 ? 41.991 18.252 -94.333 1.00 66.75 180 GLN A CA 1
ATOM 1485 C C . GLN A 1 180 ? 42.763 17.271 -95.233 1.00 66.75 180 GLN A C 1
ATOM 1487 O O . GLN A 1 180 ? 42.727 16.067 -94.989 1.00 66.75 180 GLN A O 1
ATOM 1492 N N . MET A 1 181 ? 43.570 17.783 -96.173 1.00 66.00 181 MET A N 1
ATOM 1493 C CA . MET A 1 181 ? 44.454 16.955 -97.007 1.00 66.00 181 MET A CA 1
ATOM 1494 C C . MET A 1 181 ? 45.507 16.187 -96.192 1.00 66.00 181 MET A C 1
ATOM 1496 O O . MET A 1 181 ? 45.809 15.037 -96.503 1.00 66.00 181 MET A O 1
ATOM 1500 N N . ALA A 1 182 ? 46.061 16.786 -95.132 1.00 64.94 182 ALA A N 1
ATOM 1501 C CA . ALA A 1 182 ? 47.028 16.108 -94.270 1.00 64.94 182 ALA A CA 1
ATOM 1502 C C . ALA A 1 182 ? 46.396 14.965 -93.453 1.00 64.94 182 ALA A C 1
ATOM 1504 O O . ALA A 1 182 ? 47.031 13.929 -93.278 1.00 64.94 182 ALA A O 1
ATOM 1505 N N . LEU A 1 183 ? 45.160 15.120 -92.966 1.00 61.69 183 LEU A N 1
ATOM 1506 C CA . LEU A 1 183 ? 44.466 14.094 -92.174 1.00 61.69 183 LEU A CA 1
ATOM 1507 C C . LEU A 1 183 ? 43.959 12.924 -93.029 1.00 61.69 183 LEU A C 1
ATOM 1509 O O . LEU A 1 183 ? 43.958 11.789 -92.557 1.00 61.69 183 LEU A O 1
ATOM 1513 N N . GLU A 1 184 ? 43.594 13.172 -94.287 1.00 61.28 184 GLU A N 1
ATOM 1514 C CA . GLU A 1 184 ? 43.221 12.118 -95.242 1.00 61.28 184 GLU A CA 1
ATOM 1515 C C . GLU A 1 184 ? 44.435 11.279 -95.704 1.00 61.28 184 GLU A C 1
ATOM 1517 O O . GLU A 1 184 ? 44.275 10.126 -96.100 1.00 61.28 184 GLU A O 1
ATOM 1522 N N . GLY A 1 185 ? 45.663 11.803 -95.575 1.00 57.66 185 GLY A N 1
ATOM 1523 C CA . GLY A 1 185 ? 46.911 11.101 -95.907 1.00 57.66 185 GLY A CA 1
ATOM 1524 C C . GLY A 1 185 ? 47.448 10.127 -94.845 1.00 57.66 185 GLY A C 1
ATOM 1525 O O . GLY A 1 185 ? 48.366 9.365 -95.145 1.00 57.66 185 GLY A O 1
ATOM 1526 N N . PHE A 1 186 ? 46.896 10.107 -93.625 1.00 52.34 186 PHE A N 1
ATOM 1527 C CA . PHE A 1 186 ? 47.303 9.186 -92.546 1.00 52.34 186 PHE A CA 1
ATOM 1528 C C . PHE A 1 186 ? 46.252 8.099 -92.273 1.00 52.34 186 PHE A C 1
ATOM 1530 O O . PHE A 1 186 ? 45.951 7.772 -91.125 1.00 52.34 186 PHE A O 1
ATOM 1537 N N . ALA A 1 187 ? 45.711 7.490 -93.329 1.00 45.28 187 ALA A N 1
ATOM 1538 C CA . ALA A 1 187 ? 45.159 6.146 -93.211 1.00 45.28 187 ALA A CA 1
ATOM 1539 C C . ALA A 1 187 ? 46.332 5.160 -93.053 1.00 45.28 187 ALA A C 1
ATOM 1541 O O . ALA A 1 187 ? 46.991 4.801 -94.028 1.00 45.28 187 ALA A O 1
ATOM 1542 N N . CYS A 1 188 ? 46.636 4.758 -91.816 1.00 41.53 188 CYS A N 1
ATOM 1543 C CA . CYS A 1 188 ? 47.525 3.625 -91.567 1.00 41.53 188 CYS A CA 1
ATOM 1544 C C . CYS A 1 188 ? 46.898 2.356 -92.174 1.00 41.53 188 CYS A C 1
ATOM 1546 O O . CYS A 1 188 ? 45.815 1.952 -91.748 1.00 41.53 188 CYS A O 1
ATOM 1548 N N . VAL A 1 189 ? 47.577 1.761 -93.161 1.00 43.72 189 VAL A N 1
ATOM 1549 C CA . VAL A 1 189 ? 47.463 0.328 -93.497 1.00 43.72 189 VAL A CA 1
ATOM 1550 C C . VAL A 1 189 ? 48.074 -0.491 -92.366 1.00 43.72 189 VAL A C 1
ATOM 1552 O O . VAL A 1 189 ? 49.120 -0.047 -91.836 1.00 43.72 189 VAL A O 1
#

Sequence (189 aa):
MLILQLCVSHLGILAIKAINLFFLLKSFPFSRSQTFVSFLESCLEKDPSRRWSAEELLQHPFIAELPPTKTIRAEIEEHLRAVQNRPAKQGLRAVRWAREQLRRAREQLRRAREQLRGAREQLQRAMEPLRRAMEPLRRAREQLRQARKHLRPCCAMEHLRRACNFCAIETSPEQKEAQQM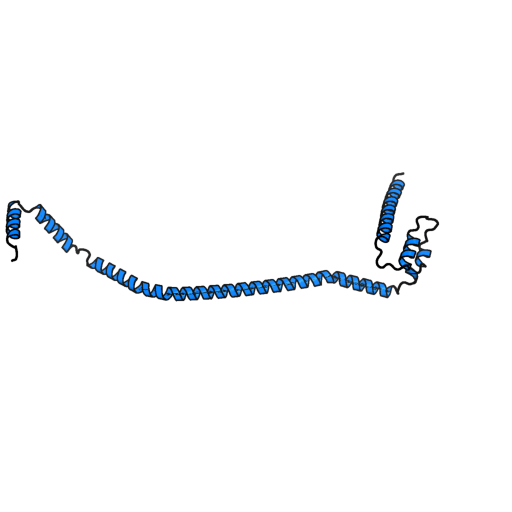ALEGFACV

Secondary structure (DSSP, 8-state):
-HHHHHHHHHHHHHHHHHHHHHHHHHS--SS--HHHHHHHHHHS-SSTTTSPPHHHHHTSHHHHTPPPHHHHHHHHHHHHHHHHHHHHHHHHHHHHHHHHHHHHHHHHHHHHHHHHHHHHHHHHHHHHHHHHHHHHHHHHHHHHHHHHHHSS--HHHHHHHHHHHHHHHH--HHHHHHHHHHHHT----